Protein AF-U2R119-F1 (afdb_monomer)

Structure (mmCIF, N/CA/C/O backbone):
data_AF-U2R119-F1
#
_entry.id   AF-U2R119-F1
#
loop_
_atom_site.group_PDB
_atom_site.id
_atom_site.type_symbol
_atom_site.label_atom_id
_atom_site.label_alt_id
_atom_site.label_comp_id
_atom_site.label_asym_id
_atom_site.label_entity_id
_atom_site.label_seq_id
_atom_site.pdbx_PDB_ins_code
_atom_site.Cartn_x
_atom_site.Cartn_y
_atom_site.Cartn_z
_atom_site.occupancy
_atom_site.B_iso_or_equiv
_atom_site.auth_seq_id
_atom_site.auth_comp_id
_atom_site.auth_asym_id
_atom_site.auth_atom_id
_atom_site.pdbx_PDB_model_num
ATOM 1 N N . TYR A 1 1 ? -2.039 -9.195 32.385 1.00 57.22 1 TYR A N 1
ATOM 2 C CA . TYR A 1 1 ? -2.898 -9.056 33.581 1.00 57.22 1 TYR A CA 1
ATOM 3 C C . TYR A 1 1 ? -3.622 -7.711 33.643 1.00 57.22 1 TYR A C 1
ATOM 5 O O . TYR A 1 1 ? -4.837 -7.744 33.752 1.00 57.22 1 TYR A O 1
ATOM 13 N N . PHE A 1 2 ? -2.953 -6.557 33.497 1.00 77.06 2 PHE A N 1
ATOM 14 C CA . PHE A 1 2 ? -3.606 -5.233 33.573 1.00 77.06 2 PHE A CA 1
ATOM 15 C C . PHE A 1 2 ? -4.739 -5.009 32.547 1.00 77.06 2 PHE A C 1
ATOM 17 O O . PHE A 1 2 ? -5.855 -4.683 32.935 1.00 77.06 2 PHE A O 1
ATOM 24 N N . VAL A 1 3 ? -4.505 -5.269 31.255 1.00 81.44 3 VAL A N 1
ATOM 25 C CA . VAL A 1 3 ? -5.532 -5.024 30.219 1.00 81.44 3 VAL A CA 1
ATOM 26 C C . VAL A 1 3 ? -6.743 -5.949 30.335 1.00 81.44 3 VAL A C 1
ATOM 28 O O . VAL A 1 3 ? -7.858 -5.512 30.093 1.00 81.44 3 VAL A O 1
ATOM 31 N N . GLY A 1 4 ? -6.569 -7.200 30.766 1.00 79.00 4 GLY A N 1
ATOM 32 C CA . GLY A 1 4 ? -7.706 -8.093 31.016 1.00 79.00 4 GLY A CA 1
ATOM 33 C C . GLY A 1 4 ? -8.639 -7.574 32.116 1.00 79.00 4 GLY A C 1
ATOM 34 O O . GLY A 1 4 ? -9.851 -7.690 31.981 1.00 79.00 4 GLY A O 1
ATOM 35 N N . ALA A 1 5 ? -8.079 -6.961 33.165 1.00 80.69 5 ALA A N 1
ATOM 36 C CA . ALA A 1 5 ? -8.860 -6.323 34.221 1.00 80.69 5 ALA A CA 1
ATOM 37 C C . ALA A 1 5 ? -9.544 -5.039 33.726 1.00 80.69 5 ALA A C 1
ATOM 39 O O . ALA A 1 5 ? -10.736 -4.883 33.956 1.00 80.69 5 ALA A O 1
ATOM 40 N N . LEU A 1 6 ? -8.832 -4.183 32.979 1.00 84.94 6 LEU A N 1
ATOM 41 C CA . LEU A 1 6 ? -9.399 -2.973 32.364 1.00 84.94 6 LEU A CA 1
ATOM 42 C C . LEU A 1 6 ? -10.575 -3.301 31.431 1.00 84.94 6 LEU A C 1
ATOM 44 O O . LEU A 1 6 ? -11.642 -2.709 31.532 1.00 84.94 6 LEU A O 1
ATOM 48 N N . LEU A 1 7 ? -10.412 -4.284 30.543 1.00 85.69 7 LEU A N 1
ATOM 49 C CA . LEU A 1 7 ? -11.491 -4.706 29.645 1.00 85.69 7 LEU A CA 1
ATOM 50 C C . LEU A 1 7 ? -12.658 -5.351 30.407 1.00 85.69 7 LEU A C 1
ATOM 52 O O . LEU A 1 7 ? -13.777 -5.327 29.917 1.00 85.69 7 LEU A O 1
ATOM 56 N N . GLY A 1 8 ? -12.407 -5.924 31.588 1.00 85.06 8 GLY A N 1
ATOM 57 C CA . GLY A 1 8 ? -13.445 -6.481 32.456 1.00 85.06 8 GLY A CA 1
ATOM 58 C C . GLY A 1 8 ? -14.231 -5.435 33.252 1.00 85.06 8 GLY A C 1
ATOM 59 O O . GLY A 1 8 ? -15.305 -5.758 33.751 1.00 85.06 8 GLY A O 1
ATOM 60 N N . THR A 1 9 ? -13.720 -4.205 33.386 1.00 86.25 9 THR A N 1
ATOM 61 C CA . THR A 1 9 ? -14.438 -3.092 34.038 1.00 86.25 9 THR A CA 1
ATOM 62 C C . THR A 1 9 ? -15.340 -2.307 33.089 1.00 86.25 9 THR A C 1
ATOM 64 O O . THR A 1 9 ? -16.165 -1.527 33.554 1.00 86.25 9 THR A O 1
ATOM 67 N N . LEU A 1 10 ? -15.173 -2.496 31.780 1.00 85.81 10 LEU A N 1
ATOM 68 C CA . LEU A 1 10 ? -15.929 -1.806 30.739 1.00 85.81 10 LEU A CA 1
ATOM 69 C C . LEU A 1 10 ? -17.128 -2.642 30.283 1.00 85.81 10 LEU A C 1
ATOM 71 O O . LEU A 1 10 ? -17.140 -3.867 30.431 1.00 85.81 10 LEU A O 1
ATOM 75 N N . ASP A 1 11 ? -18.117 -1.981 29.682 1.00 87.38 11 ASP A N 1
ATOM 76 C CA . ASP A 1 11 ? -19.157 -2.686 28.930 1.00 87.38 11 ASP A CA 1
ATOM 77 C C . ASP A 1 11 ? -18.492 -3.497 27.793 1.00 87.38 11 ASP A C 1
ATOM 79 O O . ASP A 1 11 ? -17.568 -2.984 27.146 1.00 87.38 11 ASP A O 1
ATOM 83 N N . PRO A 1 12 ? -18.924 -4.745 27.516 1.00 87.31 12 PRO A N 1
ATOM 84 C CA . PRO A 1 12 ? -18.470 -5.514 26.360 1.00 87.31 12 PRO A CA 1
ATOM 85 C C . PRO A 1 12 ? -18.362 -4.719 25.051 1.00 87.31 12 PRO A C 1
ATOM 87 O O . PRO A 1 12 ? -17.396 -4.920 24.315 1.00 87.31 12 PRO A O 1
ATOM 90 N N . ALA A 1 13 ? -19.297 -3.805 24.769 1.00 86.88 13 ALA A N 1
ATOM 91 C CA . ALA A 1 13 ? -19.256 -2.975 23.564 1.00 86.88 13 ALA A CA 1
ATOM 92 C C . ALA A 1 13 ? -18.107 -1.946 23.586 1.00 86.88 13 ALA A C 1
ATOM 94 O O . ALA A 1 13 ? -17.424 -1.750 22.582 1.00 86.88 13 ALA A O 1
ATOM 95 N N . GLU A 1 14 ? -17.847 -1.319 24.736 1.00 88.44 14 GLU A N 1
ATOM 96 C CA . GLU A 1 14 ? -16.744 -0.363 24.912 1.00 88.44 14 GLU A CA 1
ATOM 97 C C . GLU A 1 14 ? -15.382 -1.077 24.855 1.00 88.44 14 GLU A C 1
ATOM 99 O O . GLU A 1 14 ? -14.442 -0.593 24.221 1.00 88.44 14 GLU A O 1
ATOM 104 N N . ALA A 1 15 ? -15.282 -2.267 25.456 1.00 90.12 15 ALA A N 1
ATOM 105 C CA . ALA A 1 15 ? -14.089 -3.107 25.392 1.00 90.12 15 ALA A CA 1
ATOM 106 C C . ALA A 1 15 ? -13.765 -3.546 23.953 1.00 90.12 15 ALA A C 1
ATOM 108 O O . ALA A 1 15 ? -12.599 -3.554 23.547 1.00 90.12 15 ALA A O 1
ATOM 109 N N . ASP A 1 16 ? -14.788 -3.907 23.178 1.00 90.81 16 ASP A N 1
ATOM 110 C CA . ASP A 1 16 ? -14.645 -4.315 21.782 1.00 90.81 16 ASP A CA 1
ATOM 111 C C . ASP A 1 16 ? -14.236 -3.152 20.865 1.00 90.81 16 ASP A C 1
ATOM 113 O O . ASP A 1 16 ? -13.364 -3.302 19.999 1.00 90.81 16 ASP A O 1
ATOM 117 N N . LEU A 1 17 ? -14.796 -1.967 21.117 1.00 91.81 17 LEU A N 1
ATOM 118 C CA . LEU A 1 17 ? -14.416 -0.729 20.447 1.00 91.81 17 LEU A CA 1
ATOM 119 C C . LEU A 1 17 ? -12.940 -0.394 20.704 1.00 91.81 17 LEU A C 1
ATOM 121 O O . LEU A 1 17 ? -12.192 -0.188 19.751 1.00 91.81 17 LEU A O 1
ATOM 125 N N . LEU A 1 18 ? -12.475 -0.428 21.958 1.00 92.38 18 LEU A N 1
ATOM 126 C CA . LEU A 1 18 ? -11.065 -0.168 22.289 1.00 92.38 18 LEU A CA 1
ATOM 127 C C . LEU A 1 18 ? -10.105 -1.134 21.585 1.00 92.38 18 LEU A C 1
ATOM 129 O O . LEU A 1 18 ? -9.059 -0.720 21.079 1.00 92.38 18 LEU A O 1
ATOM 133 N N . LEU A 1 19 ? -10.457 -2.422 21.538 1.00 94.31 19 LEU A N 1
ATOM 134 C CA . LEU A 1 19 ? -9.664 -3.420 20.824 1.00 94.31 19 LEU A CA 1
ATOM 135 C C . LEU A 1 19 ? -9.620 -3.114 19.325 1.00 94.31 19 LEU A C 1
ATOM 137 O O . LEU A 1 19 ? -8.533 -3.118 18.750 1.00 94.31 19 LEU A O 1
ATOM 141 N N . SER A 1 20 ? -10.760 -2.793 18.713 1.00 95.44 20 SER A N 1
ATOM 142 C CA . SER A 1 20 ? -10.842 -2.488 17.280 1.00 95.44 20 SER A CA 1
ATOM 143 C C . SER A 1 20 ? -10.000 -1.270 16.902 1.00 95.44 20 SER A C 1
ATOM 145 O O . SER A 1 20 ? -9.206 -1.327 15.966 1.00 95.44 20 SER A O 1
ATOM 147 N N . LEU A 1 21 ? -10.095 -0.196 17.689 1.00 94.81 21 LEU A N 1
ATOM 148 C CA . LEU A 1 21 ? -9.348 1.041 17.460 1.00 94.81 21 LEU A CA 1
ATOM 149 C C . LEU A 1 21 ? -7.842 0.874 17.690 1.00 94.81 21 LEU A C 1
ATOM 151 O O . LEU A 1 21 ? -7.044 1.581 17.084 1.00 94.81 21 LEU A O 1
ATOM 155 N N . SER A 1 22 ? -7.421 -0.085 18.524 1.00 95.19 22 SER A N 1
ATOM 156 C CA . SER A 1 22 ? -5.992 -0.356 18.746 1.00 95.19 22 SER A CA 1
ATOM 157 C C . SER A 1 22 ? -5.263 -0.873 17.497 1.00 95.19 22 SER A C 1
ATOM 159 O O . SER A 1 22 ? -4.030 -0.844 17.454 1.00 95.19 22 SER A O 1
ATOM 161 N N . ALA A 1 23 ? -6.006 -1.326 16.476 1.00 95.12 23 ALA A N 1
ATOM 162 C CA . ALA A 1 23 ? -5.463 -1.828 15.217 1.00 95.12 23 ALA A CA 1
ATOM 163 C C . ALA A 1 23 ? -4.682 -0.767 14.419 1.00 95.12 23 ALA A C 1
ATOM 165 O O . ALA A 1 23 ? -3.784 -1.138 13.652 1.00 95.12 23 ALA A O 1
ATOM 166 N N . VAL A 1 24 ? -4.990 0.517 14.635 1.00 94.31 24 VAL A N 1
ATOM 167 C CA . VAL A 1 24 ? -4.417 1.682 13.946 1.00 94.31 24 VAL A CA 1
ATOM 168 C C . VAL A 1 24 ? -3.638 2.586 14.921 1.00 94.31 24 VAL A C 1
ATOM 170 O O . VAL A 1 24 ? -3.864 2.525 16.132 1.00 94.31 24 VAL A O 1
ATOM 173 N N . PRO A 1 25 ? -2.649 3.370 14.448 1.00 90.88 25 PRO A N 1
ATOM 174 C CA . PRO A 1 25 ? -1.848 4.247 15.313 1.00 90.88 25 PRO A CA 1
ATOM 175 C C . PRO A 1 25 ? -2.619 5.480 15.818 1.00 90.88 25 PRO A C 1
ATOM 177 O O . PRO A 1 25 ? -2.479 5.844 16.986 1.00 90.88 25 PRO A O 1
ATOM 180 N N . SER A 1 26 ? -3.442 6.084 14.963 1.00 91.81 26 SER A N 1
ATOM 181 C CA . SER A 1 26 ? -4.411 7.136 15.281 1.00 91.81 26 SER A CA 1
ATOM 182 C C . SER A 1 26 ? -5.680 6.922 14.455 1.00 91.81 26 SER A C 1
ATOM 184 O O . SER A 1 26 ? -5.695 6.103 13.532 1.00 91.81 26 SER A O 1
ATOM 186 N N . PHE A 1 27 ? -6.767 7.589 14.833 1.00 92.06 27 PHE A N 1
ATOM 187 C CA . PHE A 1 27 ? -8.044 7.491 14.134 1.00 92.06 27 PHE A CA 1
ATOM 188 C C . PHE A 1 27 ? -8.883 8.759 14.291 1.00 92.06 27 PHE A C 1
ATOM 190 O O . PHE A 1 27 ? -8.884 9.402 15.342 1.00 92.06 27 PHE A O 1
ATOM 197 N N . SER A 1 28 ? -9.651 9.078 13.253 1.00 91.12 28 SER A N 1
ATOM 198 C CA . SER A 1 28 ? -10.749 10.041 13.316 1.00 91.12 28 SER A CA 1
ATOM 199 C C . SER A 1 28 ? -12.041 9.361 13.785 1.00 91.12 28 SER A C 1
ATOM 201 O O . SER A 1 28 ? -12.139 8.131 13.840 1.00 91.12 28 SER A O 1
ATOM 203 N N . VAL A 1 29 ? -13.074 10.152 14.084 1.00 90.19 29 VAL A N 1
ATOM 204 C CA . VAL A 1 29 ? -14.410 9.614 14.403 1.00 90.19 29 VAL A CA 1
ATOM 205 C C . VAL A 1 29 ? -14.992 8.810 13.233 1.00 90.19 29 VAL A C 1
ATOM 207 O O . VAL A 1 29 ? -15.619 7.777 13.459 1.00 90.19 29 VAL A O 1
ATOM 210 N N . GLY A 1 30 ? -14.748 9.246 11.992 1.00 90.81 30 GLY A N 1
ATOM 211 C CA . GLY A 1 30 ? -15.192 8.530 10.792 1.00 90.81 30 GLY A CA 1
ATOM 212 C C . GLY A 1 30 ? -14.545 7.151 10.681 1.00 90.81 30 GLY A C 1
ATOM 213 O O . GLY A 1 30 ? -15.249 6.150 10.567 1.00 90.81 30 GLY A O 1
ATOM 214 N N . LEU A 1 31 ? -13.218 7.082 10.837 1.00 91.81 31 LEU A N 1
ATOM 215 C CA . LEU A 1 31 ? -12.500 5.807 10.826 1.00 91.81 31 LEU A CA 1
ATOM 216 C C . LEU A 1 31 ? -12.920 4.904 11.998 1.00 91.81 31 LEU A C 1
ATOM 218 O O . LEU A 1 31 ? -13.016 3.689 11.840 1.00 91.81 31 LEU A O 1
ATOM 222 N N . ALA A 1 32 ? -13.213 5.476 13.169 1.00 92.62 32 ALA A N 1
ATOM 223 C CA . ALA A 1 32 ? -13.721 4.708 14.301 1.00 92.62 32 ALA A CA 1
ATOM 224 C C . ALA A 1 32 ? -15.073 4.045 13.997 1.00 92.62 32 ALA A C 1
ATOM 226 O O . ALA A 1 32 ? -15.270 2.874 14.336 1.00 92.62 32 ALA A O 1
ATOM 227 N N . ALA A 1 33 ? -15.987 4.767 13.344 1.00 92.56 33 ALA A N 1
ATOM 228 C CA . ALA A 1 33 ? -17.273 4.223 12.923 1.00 92.56 33 ALA A CA 1
ATOM 229 C C . ALA A 1 33 ? -17.099 3.112 11.879 1.00 92.56 33 ALA A C 1
ATOM 231 O O . ALA A 1 33 ? -17.710 2.053 12.014 1.00 92.56 33 ALA A O 1
ATOM 232 N N . GLU A 1 34 ? -16.203 3.307 10.910 1.00 93.88 34 GLU A N 1
ATOM 233 C CA . GLU A 1 34 ? -15.910 2.314 9.873 1.00 93.88 34 GLU A CA 1
ATOM 234 C C . GLU A 1 34 ? -15.315 1.022 10.460 1.00 93.88 34 GLU A C 1
ATOM 236 O O . GLU A 1 34 ? -15.761 -0.082 10.150 1.00 93.88 34 GLU A O 1
ATOM 241 N N . LEU A 1 35 ? -14.346 1.136 11.375 1.00 93.88 35 LEU A N 1
ATOM 242 C CA . LEU A 1 35 ? -13.688 -0.024 11.989 1.00 93.88 35 LEU A CA 1
ATOM 243 C C . LEU A 1 35 ? -14.602 -0.827 12.913 1.00 93.88 35 LEU A C 1
ATOM 245 O O . LEU A 1 35 ? -14.420 -2.035 13.065 1.00 93.88 35 LEU A O 1
ATOM 249 N N . THR A 1 36 ? -15.549 -0.160 13.566 1.00 89.88 36 THR A N 1
ATOM 250 C CA . THR A 1 36 ? -16.455 -0.796 14.531 1.00 89.88 36 THR A CA 1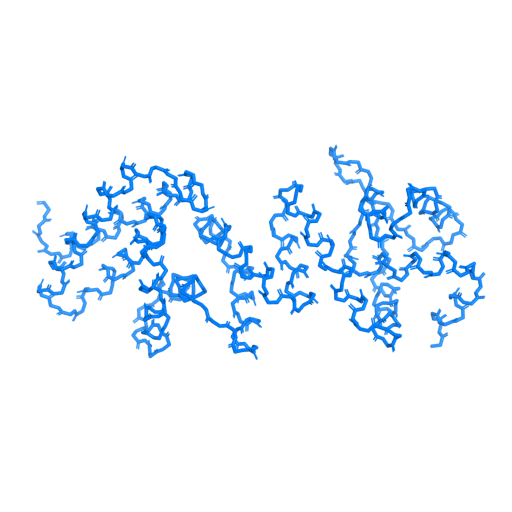
ATOM 251 C C . THR A 1 36 ? -17.799 -1.185 13.920 1.00 89.88 36 THR A C 1
ATOM 253 O O . THR A 1 36 ? -18.551 -1.933 14.542 1.00 89.88 36 THR A O 1
ATOM 256 N N . GLY A 1 37 ? -18.126 -0.678 12.726 1.00 88.75 37 GLY A N 1
ATOM 257 C CA . GLY A 1 37 ? -19.462 -0.774 12.138 1.00 88.75 37 GLY A CA 1
ATOM 258 C C . GLY A 1 37 ? -20.538 -0.032 12.943 1.00 88.75 37 GLY A C 1
ATOM 259 O O . GLY A 1 37 ? -21.727 -0.285 12.750 1.00 88.75 37 GLY A O 1
ATOM 260 N N . CYS A 1 38 ? -20.141 0.846 13.871 1.00 85.69 38 CYS A N 1
ATOM 261 C CA . CYS A 1 38 ? -21.034 1.558 14.779 1.00 85.69 38 CYS A CA 1
ATOM 262 C C . CYS A 1 38 ? -21.078 3.052 14.419 1.00 85.69 38 CYS A C 1
ATOM 264 O O . CYS A 1 38 ? -20.093 3.757 14.651 1.00 85.69 38 CYS A O 1
ATOM 266 N N . PRO A 1 39 ? -22.210 3.576 13.911 1.00 81.31 39 PRO A N 1
ATOM 267 C CA . PRO A 1 39 ? -22.339 4.996 13.570 1.00 81.31 39 PRO A CA 1
ATOM 268 C C . PRO A 1 39 ? -22.094 5.934 14.762 1.00 81.31 39 PRO A C 1
ATOM 270 O O . PRO A 1 39 ? -21.555 7.025 14.594 1.00 81.31 39 PRO A O 1
ATOM 273 N N . ASP A 1 40 ? -22.429 5.482 15.973 1.00 83.00 40 ASP A N 1
ATOM 274 C CA . ASP A 1 40 ? -22.306 6.259 17.211 1.00 83.00 40 ASP A CA 1
ATOM 275 C C . ASP A 1 40 ? -20.921 6.125 17.880 1.00 83.00 40 ASP A C 1
ATOM 277 O O . ASP A 1 40 ? -20.723 6.572 19.014 1.00 83.00 40 ASP A O 1
ATOM 281 N N . ALA A 1 41 ? -19.931 5.532 17.195 1.00 85.25 41 ALA A N 1
ATOM 282 C CA . ALA A 1 41 ? -18.584 5.320 17.735 1.00 85.25 41 ALA A CA 1
ATOM 283 C C . ALA A 1 41 ? -17.941 6.612 18.271 1.00 85.25 41 ALA A C 1
ATOM 285 O O . ALA A 1 41 ? -17.236 6.571 19.278 1.00 85.25 41 ALA A O 1
ATOM 286 N N . GLY A 1 42 ? -18.232 7.766 17.661 1.00 84.06 42 GLY A N 1
ATOM 287 C CA . GLY A 1 42 ? -17.730 9.066 18.113 1.00 84.06 42 GLY A CA 1
ATOM 288 C C . GLY A 1 42 ? -18.162 9.443 19.529 1.00 84.06 42 GLY A C 1
ATOM 289 O O . GLY A 1 42 ? -17.345 9.908 20.321 1.00 84.06 42 GLY A O 1
ATOM 290 N N . THR A 1 43 ? -19.424 9.196 19.891 1.00 85.44 43 THR A N 1
ATOM 291 C CA . THR A 1 43 ? -19.924 9.491 21.243 1.00 85.44 43 THR A CA 1
ATOM 292 C C . THR A 1 43 ? -19.254 8.599 22.284 1.00 85.44 43 THR A C 1
ATOM 294 O O . THR A 1 43 ? -18.923 9.054 23.380 1.00 85.44 43 THR A O 1
ATOM 297 N N . THR A 1 44 ? -19.002 7.338 21.933 1.00 85.25 44 THR A N 1
ATOM 298 C CA . THR A 1 44 ? -18.285 6.397 22.799 1.00 85.25 44 THR A CA 1
ATOM 299 C C . THR A 1 44 ? -16.814 6.783 22.956 1.00 85.25 44 THR A C 1
ATOM 301 O O . THR A 1 44 ? -16.293 6.743 24.068 1.00 85.25 44 THR A O 1
ATOM 304 N N . VAL A 1 45 ? -16.154 7.222 21.880 1.00 87.38 45 VAL A N 1
ATOM 305 C CA . VAL A 1 45 ? -14.767 7.721 21.905 1.00 87.38 45 VAL A CA 1
ATOM 306 C C . VAL A 1 45 ? -14.629 8.932 22.832 1.00 87.38 45 VAL A C 1
ATOM 308 O O . VAL A 1 45 ? -13.744 8.944 23.687 1.00 87.38 45 VAL A O 1
ATOM 311 N N . GLU A 1 46 ? -15.530 9.911 22.729 1.00 84.44 46 GLU A N 1
ATOM 312 C CA . GLU A 1 46 ? -15.531 11.091 23.606 1.00 84.44 46 GLU A CA 1
ATOM 313 C C . GLU A 1 46 ? -15.764 10.719 25.077 1.00 84.44 46 GLU A C 1
ATOM 315 O O . GLU A 1 46 ? -15.023 11.158 25.955 1.00 84.44 46 GLU A O 1
ATOM 320 N N . ARG A 1 47 ? -16.720 9.824 25.360 1.00 83.62 47 ARG A N 1
ATOM 321 C CA . ARG A 1 47 ? -16.941 9.304 26.721 1.00 83.62 47 ARG A CA 1
ATOM 322 C C . ARG A 1 47 ? -15.711 8.601 27.293 1.00 83.62 47 ARG A C 1
ATOM 324 O O . ARG A 1 47 ? -15.382 8.791 28.462 1.00 83.62 47 ARG A O 1
ATOM 331 N N . LEU A 1 48 ? -15.047 7.767 26.491 1.00 81.56 48 LEU A N 1
ATOM 332 C CA . LEU A 1 48 ? -13.855 7.030 26.917 1.00 81.56 48 LEU A CA 1
ATOM 333 C C . LEU A 1 48 ? -12.670 7.962 27.169 1.00 81.56 48 LEU A C 1
ATOM 335 O O . LEU A 1 48 ? -11.892 7.708 28.091 1.00 81.56 48 LEU A O 1
ATOM 339 N N . ARG A 1 49 ? -12.559 9.046 26.395 1.00 84.12 49 ARG A N 1
ATOM 340 C CA . ARG A 1 49 ? -11.587 10.112 26.639 1.00 84.12 49 ARG A CA 1
ATOM 341 C C . ARG A 1 49 ? -11.859 10.801 27.976 1.00 84.12 49 ARG A C 1
ATOM 343 O O . ARG A 1 49 ? -10.981 10.807 28.831 1.00 84.12 49 ARG A O 1
ATOM 350 N N . ASP A 1 50 ? -13.068 11.328 28.164 1.00 80.31 50 ASP A N 1
ATOM 351 C CA . ASP A 1 50 ? -13.414 12.156 29.328 1.00 80.31 50 ASP A CA 1
ATOM 352 C C . ASP A 1 50 ? -13.424 11.361 30.646 1.00 80.31 50 ASP A C 1
ATOM 354 O O . ASP A 1 50 ? -13.162 11.916 31.712 1.00 80.31 50 ASP A O 1
ATOM 358 N N . GLY A 1 51 ? -13.745 10.065 30.587 1.00 70.69 51 GLY A N 1
ATOM 359 C CA . GLY A 1 51 ? -13.914 9.227 31.774 1.00 70.69 51 GLY A CA 1
ATOM 360 C C . GLY A 1 51 ? -12.676 8.453 32.229 1.00 70.69 51 GLY A C 1
ATOM 361 O O . GLY A 1 51 ? -12.642 8.037 33.385 1.00 70.69 51 GLY A O 1
ATOM 362 N N . ASN A 1 52 ? -11.694 8.202 31.352 1.00 66.50 52 ASN A N 1
ATOM 363 C CA . ASN A 1 52 ? -10.637 7.222 31.642 1.00 66.50 52 ASN A CA 1
ATOM 364 C C . ASN A 1 52 ? -9.210 7.635 31.223 1.00 66.50 52 ASN A C 1
ATOM 366 O O . ASN A 1 52 ? -8.297 6.834 31.419 1.00 66.50 52 ASN A O 1
ATOM 370 N N . ASP A 1 53 ? -8.993 8.823 30.637 1.00 76.44 53 ASP A N 1
ATOM 371 C CA . ASP A 1 53 ? -7.676 9.285 30.135 1.00 76.44 53 ASP A CA 1
ATOM 372 C C . ASP A 1 53 ? -6.973 8.282 29.181 1.00 76.44 53 ASP A C 1
ATOM 374 O O . ASP A 1 53 ? -5.762 8.330 28.958 1.00 76.44 53 ASP A O 1
ATOM 378 N N . LEU A 1 54 ? -7.729 7.353 28.579 1.00 82.19 54 LEU A N 1
ATOM 379 C CA . LEU A 1 54 ? -7.184 6.295 27.711 1.00 82.19 54 LEU A CA 1
ATOM 380 C C . LEU A 1 54 ? -6.807 6.814 26.320 1.00 82.19 54 LEU A C 1
ATOM 382 O O . LEU A 1 54 ? -6.032 6.172 25.607 1.00 82.19 54 LEU A O 1
ATOM 386 N N . LEU A 1 55 ? -7.391 7.946 25.928 1.00 87.88 55 LEU A N 1
ATOM 387 C CA . LEU A 1 55 ? -7.273 8.537 24.605 1.00 87.88 55 LEU A CA 1
ATOM 388 C C . LEU A 1 55 ? -6.733 9.957 24.710 1.00 87.88 55 LEU A C 1
ATOM 390 O O . LEU A 1 55 ? -7.225 10.776 25.481 1.00 87.88 55 LEU A O 1
ATOM 394 N N . GLN A 1 56 ? -5.750 10.259 23.876 1.00 88.62 56 GLN A N 1
ATOM 395 C CA . GLN A 1 56 ? -5.247 11.606 23.666 1.00 88.62 56 GLN A CA 1
ATOM 396 C C . GLN A 1 56 ? -5.882 12.161 22.400 1.00 88.62 56 GLN A C 1
ATOM 398 O O . GLN A 1 56 ? -5.816 11.519 21.350 1.00 88.62 56 GLN A O 1
ATOM 403 N N . ARG A 1 57 ? -6.467 13.356 22.496 1.00 87.75 57 ARG A N 1
ATOM 404 C CA . ARG A 1 57 ? -6.907 14.107 21.320 1.00 87.75 57 ARG A CA 1
ATOM 405 C C . ARG A 1 57 ? -5.712 14.838 20.716 1.00 87.75 57 ARG A C 1
ATOM 407 O O . ARG A 1 57 ? -4.948 15.469 21.445 1.00 87.75 57 ARG A O 1
ATOM 414 N N . ILE A 1 58 ? -5.572 14.751 19.404 1.00 86.81 58 ILE A N 1
ATOM 415 C CA . ILE A 1 58 ? -4.567 15.445 18.607 1.00 86.81 58 ILE A CA 1
ATOM 416 C C . ILE A 1 58 ? -5.316 16.337 17.619 1.00 86.81 58 ILE A C 1
ATOM 418 O O . ILE A 1 58 ? -6.330 15.926 17.050 1.00 86.81 58 ILE A O 1
ATOM 422 N N . ASP A 1 59 ? -4.834 17.560 17.425 1.00 76.12 59 ASP A N 1
ATOM 423 C CA . ASP A 1 59 ? -5.369 18.433 16.385 1.00 76.12 59 ASP A CA 1
ATOM 424 C C . ASP A 1 59 ? -4.935 17.880 15.018 1.00 76.12 59 ASP A C 1
ATOM 426 O O . ASP A 1 59 ? -3.763 17.966 14.653 1.00 76.12 59 ASP A O 1
ATOM 430 N N . GLY A 1 60 ? -5.874 17.287 14.277 1.00 65.56 60 GLY A N 1
ATOM 431 C CA . GLY A 1 60 ? -5.661 16.698 12.947 1.00 65.56 60 GLY A CA 1
ATOM 432 C C . GLY A 1 60 ? -5.774 17.712 11.803 1.00 65.56 60 GLY A C 1
ATOM 433 O O . GLY A 1 60 ? -6.025 17.342 10.661 1.00 65.56 60 GLY A O 1
ATOM 434 N N . GLY A 1 61 ? -5.615 19.007 12.095 1.00 66.31 61 GLY A N 1
ATOM 435 C CA . GLY A 1 61 ? -5.698 20.073 11.094 1.00 66.31 61 GLY A CA 1
ATOM 436 C C . GLY 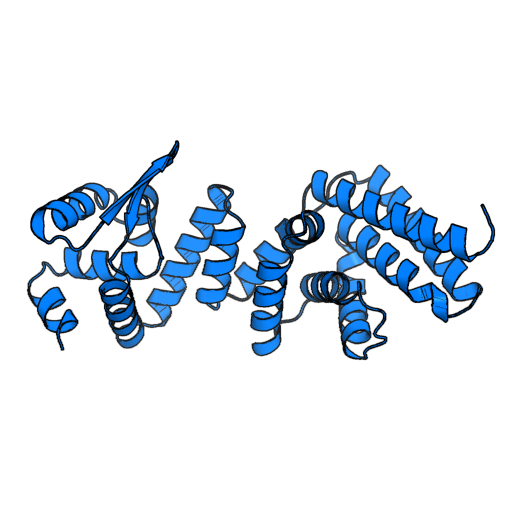A 1 61 ? -7.086 20.191 10.452 1.00 66.31 61 GLY A C 1
ATOM 437 O O . GLY A 1 61 ? -8.100 20.203 11.152 1.00 66.31 61 GLY A O 1
ATOM 438 N N . ASP A 1 62 ? -7.121 20.305 9.122 1.00 57.06 62 ASP A N 1
ATOM 439 C CA . ASP A 1 62 ? -8.343 20.535 8.334 1.00 57.06 62 ASP A CA 1
ATOM 440 C C . ASP A 1 62 ? -9.318 19.339 8.344 1.00 57.06 62 ASP A C 1
ATOM 442 O O . ASP A 1 62 ? -10.506 19.508 8.064 1.00 57.06 62 ASP A O 1
ATOM 446 N N . GLU A 1 63 ? -8.848 18.140 8.708 1.00 59.81 63 GLU A N 1
ATOM 447 C CA . GLU A 1 63 ? -9.637 16.895 8.725 1.00 59.81 63 GLU A CA 1
ATOM 448 C C . GLU A 1 63 ? -10.370 16.655 10.058 1.00 59.81 63 GLU A C 1
ATOM 450 O O . GLU A 1 63 ? -11.180 15.733 10.186 1.00 59.81 63 GLU A O 1
ATOM 455 N N . GLY A 1 64 ? -10.144 17.524 11.048 1.00 70.25 64 GLY A N 1
ATOM 456 C CA . GLY A 1 64 ? -10.790 17.478 12.356 1.00 70.25 64 GLY A CA 1
ATOM 457 C C . GLY A 1 64 ? -9.908 16.894 13.459 1.00 70.25 64 GLY A C 1
ATOM 458 O O . GLY A 1 64 ? -8.684 16.888 13.384 1.00 70.25 64 GLY A O 1
ATOM 459 N N . CYS A 1 65 ? -10.534 16.471 14.557 1.00 81.31 65 CYS A N 1
ATOM 460 C CA . CYS A 1 65 ? -9.820 15.911 15.705 1.00 81.31 65 CYS A CA 1
ATOM 461 C C . CYS A 1 65 ? -9.447 14.444 15.455 1.00 81.31 65 CYS A C 1
ATOM 463 O O . CYS A 1 65 ? -10.321 13.623 15.166 1.00 81.31 65 CYS A O 1
ATOM 465 N N . GLU A 1 66 ? -8.172 14.112 15.652 1.00 89.62 66 GLU A N 1
ATOM 466 C CA . GLU A 1 66 ? -7.703 12.732 15.734 1.00 89.62 66 GLU A CA 1
ATOM 467 C C . GLU A 1 66 ? -7.587 12.280 17.187 1.00 89.62 66 GLU A C 1
ATOM 469 O O . GLU A 1 66 ? -7.395 13.075 18.112 1.00 89.62 66 GLU A O 1
ATOM 474 N N . TYR A 1 67 ? -7.659 10.971 17.388 1.00 91.38 67 TYR A N 1
ATOM 475 C CA . TYR A 1 67 ? -7.467 10.336 18.679 1.00 91.38 67 TYR A CA 1
ATOM 476 C C . TYR A 1 67 ? -6.394 9.265 18.557 1.00 91.38 67 TYR A C 1
ATOM 478 O O . TYR A 1 67 ? -6.285 8.569 17.547 1.00 91.38 67 TYR A O 1
ATOM 486 N N . ARG A 1 68 ? -5.611 9.102 19.619 1.00 92.31 68 ARG A N 1
ATOM 487 C CA . ARG A 1 68 ? -4.677 7.986 19.755 1.00 92.31 68 ARG A CA 1
ATOM 488 C C . ARG A 1 68 ? -4.650 7.466 21.178 1.00 92.31 68 ARG A C 1
ATOM 490 O O . ARG A 1 68 ? -4.907 8.198 22.132 1.00 92.31 68 ARG A O 1
ATOM 497 N N . PHE A 1 69 ? -4.250 6.215 21.314 1.00 92.56 69 PHE A N 1
ATOM 498 C CA . PHE A 1 69 ? -3.881 5.645 22.602 1.00 92.56 69 PHE A CA 1
ATOM 499 C C . PHE A 1 69 ? -2.489 6.112 23.029 1.00 92.56 69 PHE A C 1
ATOM 501 O O . PHE A 1 69 ? -1.646 6.445 22.194 1.00 92.56 69 PHE A O 1
ATOM 508 N N . ASP A 1 70 ? -2.214 6.034 24.330 1.00 90.38 70 ASP A N 1
ATOM 509 C CA . ASP A 1 70 ? -0.830 5.898 24.781 1.00 90.38 70 ASP A CA 1
ATOM 510 C C . ASP A 1 70 ? -0.203 4.625 24.176 1.00 90.38 70 ASP A C 1
ATOM 512 O O . ASP A 1 70 ? -0.842 3.570 24.117 1.00 90.38 70 ASP A O 1
ATOM 516 N N . GLU A 1 71 ? 1.055 4.701 23.734 1.00 89.44 71 GLU A N 1
ATOM 517 C CA . GLU A 1 71 ? 1.703 3.606 22.999 1.00 89.44 71 GLU A CA 1
ATOM 518 C C . GLU A 1 71 ? 1.821 2.322 23.840 1.00 89.44 71 GLU A C 1
ATOM 520 O O . GLU A 1 71 ? 1.709 1.210 23.313 1.00 89.44 71 GLU A O 1
ATOM 525 N N . SER A 1 72 ? 1.986 2.443 25.163 1.00 91.19 72 SER A N 1
ATOM 526 C CA . SER A 1 72 ? 2.058 1.279 26.051 1.00 91.19 72 SER A CA 1
ATOM 527 C C . SER A 1 72 ? 0.705 0.569 26.169 1.00 91.19 72 SER A C 1
ATOM 529 O O . SER A 1 72 ? 0.640 -0.670 26.122 1.00 91.19 72 SER A O 1
ATOM 531 N N . LEU A 1 73 ? -0.381 1.345 26.240 1.00 91.06 73 LEU A N 1
ATOM 532 C CA . LEU A 1 73 ? -1.746 0.835 26.240 1.00 91.06 73 LEU A CA 1
ATOM 533 C C . LEU A 1 73 ? -2.073 0.190 24.892 1.00 91.06 73 LEU A C 1
ATOM 535 O O . LEU A 1 73 ? -2.498 -0.967 24.863 1.00 91.06 73 LEU A O 1
ATOM 539 N N . ARG A 1 74 ? -1.787 0.887 23.784 1.00 94.06 74 ARG A N 1
ATOM 540 C CA . ARG A 1 74 ? -2.015 0.399 22.416 1.00 94.06 74 ARG A CA 1
ATOM 541 C C . ARG A 1 74 ? -1.345 -0.945 22.182 1.00 94.06 74 ARG A C 1
ATOM 543 O O . ARG A 1 74 ? -1.991 -1.892 21.742 1.00 94.06 74 ARG A O 1
ATOM 550 N N . ARG A 1 75 ? -0.062 -1.068 22.538 1.00 93.62 75 ARG A N 1
ATOM 551 C CA . ARG A 1 75 ? 0.695 -2.317 22.386 1.00 93.62 75 ARG A CA 1
ATOM 552 C C . ARG A 1 75 ? 0.072 -3.465 23.178 1.00 93.62 75 ARG A C 1
ATOM 554 O O . ARG A 1 75 ? 0.049 -4.606 22.709 1.00 93.62 75 ARG A O 1
ATOM 561 N N . T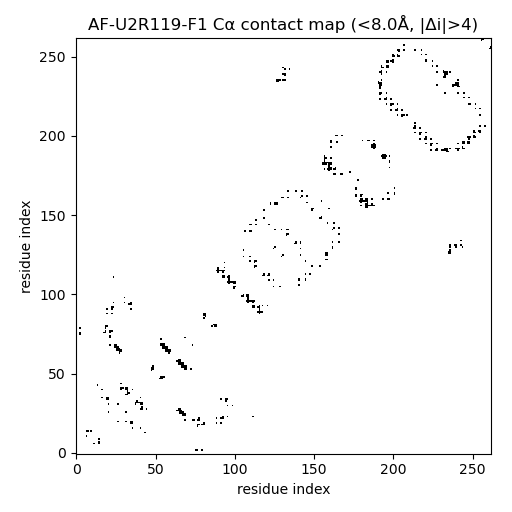HR A 1 76 ? -0.443 -3.177 24.370 1.00 93.38 76 THR A N 1
ATOM 562 C CA . THR A 1 76 ? -1.058 -4.204 25.215 1.00 93.38 76 THR A CA 1
ATOM 563 C C . THR A 1 76 ? -2.437 -4.614 24.685 1.00 93.38 76 THR A C 1
ATOM 565 O O . THR A 1 76 ? -2.734 -5.807 24.650 1.00 93.38 76 THR A O 1
ATOM 568 N N . LEU A 1 77 ? -3.239 -3.664 24.190 1.00 94.06 77 LEU A N 1
ATOM 569 C CA . LEU A 1 77 ? -4.508 -3.936 23.502 1.00 94.06 77 LEU A CA 1
ATOM 570 C C . LEU A 1 77 ? -4.298 -4.750 22.220 1.00 94.06 77 LEU A C 1
ATOM 572 O O . LEU A 1 77 ? -4.975 -5.753 22.029 1.00 94.06 77 LEU A O 1
ATOM 576 N N . LEU A 1 78 ? -3.300 -4.398 21.405 1.00 94.62 78 LEU A N 1
ATOM 577 C CA . LEU A 1 78 ? -2.920 -5.151 20.206 1.00 94.62 78 LEU A CA 1
ATOM 578 C C . LEU A 1 78 ? -2.512 -6.589 20.524 1.00 94.62 78 LEU A C 1
ATOM 580 O O . LEU A 1 78 ? -2.881 -7.515 19.805 1.00 94.62 78 LEU A O 1
ATOM 584 N N . THR A 1 79 ? -1.754 -6.781 21.606 1.00 94.25 79 THR A N 1
ATOM 585 C CA . THR A 1 79 ? -1.359 -8.121 22.060 1.00 94.25 79 THR A CA 1
ATOM 586 C C . THR A 1 79 ? -2.587 -8.939 22.446 1.00 94.25 79 THR A C 1
ATOM 588 O O . THR A 1 79 ? -2.694 -10.103 22.065 1.00 94.25 79 THR A O 1
ATOM 591 N N . GLU A 1 80 ? -3.537 -8.334 23.161 1.00 94.44 80 GLU A N 1
ATOM 592 C CA . GLU A 1 80 ? -4.780 -9.012 23.521 1.00 94.44 80 GLU A CA 1
ATOM 593 C C . GLU A 1 80 ? -5.686 -9.280 22.318 1.00 94.44 80 GLU A C 1
ATOM 595 O O . GLU A 1 80 ? -6.213 -10.386 22.208 1.00 94.44 80 GLU A O 1
ATOM 600 N N . LEU A 1 81 ? -5.831 -8.333 21.389 1.00 94.62 81 LEU A N 1
ATOM 601 C CA . LEU A 1 81 ? -6.592 -8.533 20.157 1.00 94.62 81 LEU A CA 1
ATOM 602 C C . LEU A 1 81 ? -5.988 -9.670 19.328 1.00 94.62 81 LEU A C 1
ATOM 604 O O . LEU A 1 81 ? -6.703 -10.593 18.966 1.00 94.62 81 LEU A O 1
ATOM 608 N N . SER A 1 82 ? -4.672 -9.662 19.109 1.00 94.19 82 SER A N 1
ATOM 609 C CA . SER A 1 82 ? -3.973 -10.719 18.368 1.00 94.19 82 SER A CA 1
ATOM 610 C C . SER A 1 82 ? -4.112 -12.093 19.037 1.00 94.19 82 SER A C 1
ATOM 612 O O . SER A 1 82 ? -4.326 -13.101 18.365 1.00 94.19 82 SER A O 1
ATOM 614 N N . ARG A 1 83 ? -4.053 -12.144 20.376 1.00 93.19 83 ARG A N 1
ATOM 615 C CA . ARG A 1 83 ? -4.242 -13.383 21.147 1.00 93.19 83 ARG A CA 1
ATOM 616 C C . ARG A 1 83 ? -5.673 -13.917 21.060 1.00 93.19 83 ARG A C 1
ATOM 618 O O . ARG A 1 83 ? -5.858 -15.131 21.086 1.00 93.19 83 ARG A O 1
ATOM 625 N N . ARG A 1 84 ? -6.672 -13.030 21.020 1.00 93.69 84 ARG A N 1
ATOM 626 C CA . ARG A 1 84 ? -8.092 -13.400 20.905 1.00 93.69 84 ARG A CA 1
ATOM 627 C C . ARG A 1 84 ? -8.446 -13.808 19.480 1.00 93.69 84 ARG A C 1
ATOM 629 O O . ARG A 1 84 ? -9.068 -14.847 19.293 1.00 93.69 84 ARG A O 1
ATOM 636 N N . ASP A 1 85 ? -8.055 -12.991 18.509 1.00 94.12 85 ASP A N 1
ATOM 637 C CA . ASP A 1 85 ? -8.369 -13.173 17.099 1.00 94.12 85 ASP A CA 1
ATOM 638 C C . ASP A 1 85 ? -7.390 -12.395 16.195 1.00 94.12 85 ASP A C 1
ATOM 640 O O . ASP A 1 85 ? -7.574 -11.219 15.867 1.00 94.12 85 ASP A O 1
ATOM 644 N N . ALA A 1 86 ? -6.335 -13.081 15.754 1.00 94.88 86 ALA A N 1
ATOM 645 C CA . ALA A 1 86 ? -5.362 -12.519 14.821 1.00 94.88 86 ALA A CA 1
ATOM 646 C C . ALA A 1 86 ? -5.950 -12.231 13.426 1.00 94.88 86 ALA A C 1
ATOM 648 O O . ALA A 1 86 ? -5.431 -11.359 12.729 1.00 94.88 86 ALA A O 1
ATOM 649 N N . ARG A 1 87 ? -7.015 -12.935 13.009 1.00 95.81 87 ARG A N 1
ATOM 650 C CA . ARG A 1 87 ? -7.663 -12.689 11.710 1.00 95.81 87 ARG A CA 1
ATOM 651 C C . ARG A 1 87 ? -8.444 -11.389 11.750 1.00 95.81 87 ARG A C 1
ATOM 653 O O . ARG A 1 87 ? -8.300 -10.572 10.851 1.00 95.81 87 ARG A O 1
ATOM 660 N N . ARG A 1 88 ? -9.165 -11.145 12.843 1.00 95.81 88 ARG A N 1
ATOM 661 C CA . ARG A 1 88 ? -9.857 -9.873 13.058 1.00 95.81 88 ARG A CA 1
ATOM 662 C C . ARG A 1 88 ? -8.904 -8.679 13.037 1.00 95.81 88 ARG A C 1
ATOM 664 O O . ARG A 1 88 ? -9.245 -7.648 12.470 1.00 95.81 88 ARG A O 1
ATOM 671 N N . LEU A 1 89 ? -7.713 -8.799 13.630 1.00 96.31 89 LEU A N 1
ATOM 672 C CA . LEU A 1 89 ? -6.704 -7.736 13.560 1.00 96.31 89 LEU A CA 1
ATOM 673 C C . LEU A 1 89 ? -6.288 -7.434 12.112 1.00 96.31 89 LEU A C 1
ATOM 675 O O . LEU A 1 89 ? -6.170 -6.267 11.737 1.00 96.31 89 LEU A O 1
ATOM 679 N N . ASP A 1 90 ? -6.069 -8.474 11.308 1.00 95.88 90 ASP A N 1
ATOM 680 C CA . ASP A 1 90 ? -5.745 -8.318 9.891 1.00 95.88 90 ASP A CA 1
ATOM 681 C C . ASP A 1 90 ? -6.910 -7.663 9.129 1.00 95.88 90 ASP A C 1
ATOM 683 O O . ASP A 1 90 ? -6.690 -6.737 8.349 1.00 95.88 90 ASP A O 1
ATOM 687 N N . ASP A 1 91 ? -8.151 -8.080 9.390 1.00 96.56 91 ASP A N 1
ATOM 688 C CA . ASP A 1 91 ? -9.345 -7.527 8.745 1.00 96.56 91 ASP A CA 1
ATOM 689 C C . ASP A 1 91 ? -9.546 -6.043 9.077 1.00 96.56 91 ASP A C 1
ATOM 691 O O . ASP A 1 91 ? -9.741 -5.238 8.167 1.00 96.56 91 ASP A O 1
ATOM 695 N N . LEU A 1 92 ? -9.391 -5.657 10.348 1.00 97.12 92 LEU A N 1
ATOM 696 C CA . LEU A 1 92 ? -9.449 -4.259 10.788 1.00 97.12 92 LEU A CA 1
ATOM 697 C C . LEU A 1 92 ? -8.391 -3.401 10.088 1.00 97.12 92 LEU A C 1
ATOM 699 O O . LEU A 1 92 ? -8.691 -2.319 9.588 1.00 97.12 92 LEU A O 1
ATOM 703 N N . ARG A 1 93 ? -7.150 -3.893 9.999 1.00 96.50 93 ARG A N 1
ATOM 704 C CA . ARG A 1 93 ? -6.077 -3.182 9.288 1.00 96.50 93 ARG A CA 1
ATOM 705 C C . ARG A 1 93 ? -6.347 -3.078 7.795 1.00 96.50 93 ARG A C 1
ATOM 707 O O . ARG A 1 93 ? -6.010 -2.060 7.203 1.00 96.50 93 ARG A O 1
ATOM 714 N N . ARG A 1 94 ? -6.967 -4.090 7.185 1.00 97.19 94 ARG A N 1
ATOM 715 C CA . ARG A 1 94 ? -7.370 -4.043 5.775 1.00 97.19 94 ARG A CA 1
ATOM 716 C C . ARG A 1 94 ? -8.458 -2.993 5.540 1.00 97.19 94 ARG A C 1
ATOM 718 O O . ARG A 1 94 ? -8.382 -2.268 4.552 1.00 97.19 94 ARG A O 1
ATOM 725 N N . THR A 1 95 ? -9.440 -2.894 6.433 1.00 96.94 95 THR A N 1
ATOM 726 C CA . THR A 1 95 ? -10.473 -1.848 6.382 1.00 96.94 95 THR A CA 1
ATOM 727 C C . THR A 1 95 ? -9.852 -0.464 6.533 1.00 96.94 95 THR A C 1
ATOM 729 O O . THR A 1 95 ? -10.075 0.395 5.684 1.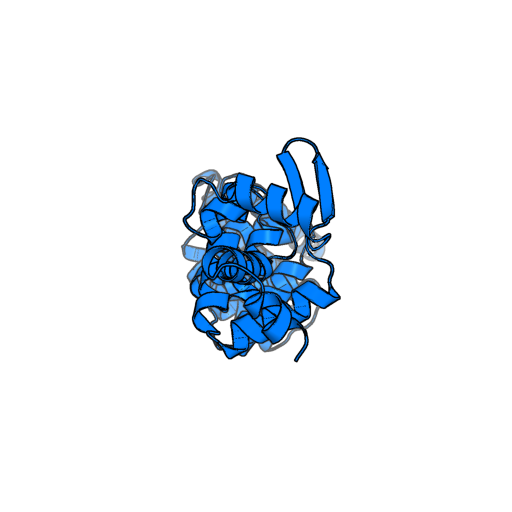00 96.94 95 THR A O 1
ATOM 732 N N . ALA A 1 96 ? -8.984 -0.272 7.532 1.00 96.62 96 ALA A N 1
ATOM 733 C CA . ALA A 1 96 ? -8.260 0.984 7.704 1.00 96.62 96 ALA A CA 1
ATOM 734 C C . ALA A 1 96 ? -7.413 1.332 6.469 1.00 96.62 96 ALA A C 1
ATOM 736 O O . ALA A 1 96 ? -7.436 2.466 6.006 1.00 96.62 96 ALA A O 1
ATOM 737 N N . ALA A 1 97 ? -6.713 0.356 5.886 1.00 97.06 97 ALA A N 1
ATOM 738 C CA . ALA A 1 97 ? -5.923 0.574 4.680 1.00 97.06 97 ALA A CA 1
ATOM 739 C C . ALA A 1 97 ? -6.772 1.142 3.532 1.00 97.06 97 ALA A C 1
ATOM 741 O O . ALA A 1 97 ? -6.356 2.098 2.885 1.00 97.06 97 ALA A O 1
ATOM 742 N N . ARG A 1 98 ? -7.976 0.596 3.306 1.00 96.50 98 ARG A N 1
ATOM 743 C CA . ARG A 1 98 ? -8.904 1.107 2.283 1.00 96.50 98 ARG A CA 1
ATOM 744 C C . ARG A 1 98 ? -9.398 2.515 2.594 1.00 96.50 98 ARG A C 1
ATOM 746 O O . ARG A 1 98 ? -9.365 3.355 1.705 1.00 96.50 98 ARG A O 1
ATOM 753 N N . TRP A 1 99 ? -9.754 2.786 3.846 1.00 95.06 99 TRP A N 1
ATOM 754 C CA . TRP A 1 99 ? -10.160 4.122 4.285 1.00 95.06 99 TRP A CA 1
ATOM 755 C C . TRP A 1 99 ? -9.092 5.189 3.995 1.00 95.06 99 TRP A C 1
ATOM 757 O O . TRP A 1 99 ? -9.391 6.254 3.454 1.00 95.06 99 TRP A O 1
ATOM 767 N N . HIS A 1 100 ? -7.827 4.895 4.316 1.00 93.56 100 HIS A N 1
ATOM 768 C CA . HIS A 1 100 ? -6.713 5.800 4.025 1.00 93.56 100 HIS A CA 1
ATOM 769 C C . HIS A 1 100 ? -6.536 6.011 2.513 1.00 93.56 100 HIS A C 1
ATOM 771 O O . HIS A 1 100 ? -6.374 7.146 2.070 1.00 93.56 100 HIS A O 1
ATOM 777 N N . LEU A 1 101 ? -6.657 4.952 1.702 1.00 94.44 101 LEU A N 1
ATOM 778 C CA . LEU A 1 101 ? -6.582 5.064 0.239 1.00 94.44 101 LEU A CA 1
ATOM 779 C C . LEU A 1 101 ? -7.702 5.930 -0.348 1.00 94.44 101 LEU A C 1
ATOM 781 O O . LEU A 1 101 ? -7.445 6.728 -1.247 1.00 94.44 101 LEU A O 1
ATOM 785 N N . GLU A 1 102 ? -8.930 5.782 0.147 1.00 93.06 102 GLU A N 1
ATOM 786 C CA . GLU A 1 102 ? -10.084 6.588 -0.273 1.00 93.06 102 GLU A CA 1
ATOM 787 C C . GLU A 1 102 ? -9.924 8.065 0.109 1.00 93.06 102 GLU A C 1
ATOM 789 O O . GLU A 1 102 ? -10.365 8.944 -0.632 1.00 93.06 102 GLU A O 1
ATOM 794 N N . SER A 1 103 ? -9.225 8.334 1.214 1.00 89.44 103 SER A N 1
ATOM 795 C CA . SER A 1 103 ? -8.882 9.685 1.680 1.00 89.44 103 SER A CA 1
ATOM 796 C C . SER A 1 103 ? -7.651 10.278 0.973 1.00 89.44 103 SER A C 1
ATOM 798 O O . SER A 1 103 ? -7.318 11.440 1.182 1.00 89.44 103 SER A O 1
ATOM 800 N N . GLY A 1 104 ? -6.969 9.506 0.117 1.00 90.25 104 GLY A N 1
ATOM 801 C CA . GLY A 1 104 ? -5.767 9.933 -0.609 1.00 90.25 104 GLY A CA 1
ATOM 802 C C . GLY A 1 104 ? -4.441 9.700 0.127 1.00 90.25 104 GLY A C 1
ATOM 803 O O . GLY A 1 104 ? -3.381 9.918 -0.461 1.00 90.25 104 GLY A O 1
ATOM 804 N N . ASP A 1 105 ? -4.467 9.196 1.363 1.00 91.56 105 ASP A N 1
ATOM 805 C CA . ASP A 1 105 ? -3.272 8.800 2.112 1.00 91.56 105 ASP A CA 1
ATOM 806 C C . ASP A 1 105 ? -2.798 7.401 1.689 1.00 91.56 105 ASP A C 1
ATOM 808 O O . ASP A 1 105 ? -3.042 6.371 2.326 1.00 91.56 105 ASP A O 1
ATOM 812 N N . VAL A 1 106 ? -2.086 7.365 0.565 1.00 94.00 106 VAL A N 1
ATOM 813 C CA . VAL A 1 106 ? -1.524 6.126 0.015 1.00 94.00 106 VAL A CA 1
ATOM 814 C C . VAL A 1 106 ? -0.478 5.507 0.947 1.00 94.00 106 VAL A C 1
ATOM 816 O O . VAL A 1 106 ? -0.391 4.281 1.034 1.00 94.00 106 VAL A O 1
ATOM 819 N N . HIS A 1 107 ? 0.299 6.323 1.665 1.00 92.94 107 HIS A N 1
ATOM 820 C CA . HIS A 1 107 ? 1.381 5.839 2.523 1.00 92.94 107 HIS A CA 1
ATOM 821 C C . HIS A 1 107 ? 0.832 5.117 3.756 1.00 92.94 107 HIS A C 1
ATOM 823 O O . HIS A 1 107 ? 1.234 3.980 4.030 1.00 92.94 107 HIS A O 1
ATOM 829 N N . GLY A 1 108 ? -0.126 5.730 4.460 1.00 92.81 108 GLY A N 1
ATOM 830 C CA . GLY A 1 108 ? -0.833 5.087 5.567 1.00 92.81 108 GLY A CA 1
ATOM 831 C C . GLY A 1 108 ? -1.582 3.837 5.109 1.00 92.81 108 GLY A C 1
ATOM 832 O O . GLY A 1 108 ? -1.476 2.779 5.740 1.00 92.81 108 GLY A O 1
ATOM 833 N N . GLY A 1 109 ? -2.239 3.917 3.946 1.00 96.00 109 GLY A N 1
ATOM 834 C CA . GLY A 1 109 ? -2.911 2.786 3.309 1.00 96.00 109 GLY A CA 1
ATOM 835 C C . GLY A 1 109 ? -1.982 1.594 3.059 1.00 96.00 109 GLY A C 1
ATOM 836 O O . GLY A 1 109 ? -2.291 0.466 3.454 1.00 96.00 109 GLY A O 1
ATOM 837 N N . LEU A 1 110 ? -0.808 1.829 2.466 1.00 96.56 110 LEU A N 1
ATOM 838 C CA . LEU A 1 110 ? 0.177 0.783 2.184 1.00 96.56 110 LEU A CA 1
ATOM 839 C C . LEU A 1 110 ? 0.746 0.162 3.464 1.00 96.56 110 LEU A C 1
ATOM 841 O O . LEU A 1 110 ? 0.835 -1.064 3.562 1.00 96.56 110 LEU A O 1
ATOM 845 N N . ALA A 1 111 ? 1.100 0.982 4.456 1.00 95.19 111 ALA A N 1
ATOM 846 C CA . ALA A 1 111 ? 1.638 0.497 5.725 1.00 95.19 111 ALA A CA 1
ATOM 847 C C . ALA A 1 111 ? 0.642 -0.436 6.439 1.00 95.19 111 ALA A C 1
ATOM 849 O O . ALA A 1 111 ? 1.009 -1.519 6.910 1.00 95.19 111 ALA A O 1
ATOM 850 N N . LEU A 1 112 ? -0.639 -0.059 6.457 1.00 96.19 112 LEU A N 1
ATOM 851 C CA . LEU A 1 112 ? -1.714 -0.875 7.018 1.00 96.19 112 LEU A CA 1
ATOM 852 C C . LEU A 1 112 ? -1.977 -2.138 6.188 1.00 96.19 112 LEU A C 1
ATOM 854 O O . LEU A 1 112 ? -2.167 -3.213 6.763 1.00 96.19 112 LEU A O 1
ATOM 858 N N . ALA A 1 113 ? -1.909 -2.060 4.856 1.00 97.00 113 ALA A N 1
ATOM 859 C CA . ALA A 1 113 ? -2.035 -3.224 3.983 1.00 97.00 113 ALA A CA 1
ATOM 860 C C . ALA A 1 113 ? -0.921 -4.254 4.248 1.00 97.00 113 ALA A C 1
ATOM 862 O O . ALA A 1 113 ? -1.210 -5.440 4.437 1.00 97.00 113 ALA A O 1
ATOM 863 N N . VAL A 1 114 ? 0.334 -3.814 4.376 1.00 96.25 114 VAL A N 1
ATOM 864 C CA . VAL A 1 114 ? 1.467 -4.685 4.736 1.00 96.25 114 VAL A CA 1
ATOM 865 C C . VAL A 1 114 ? 1.252 -5.321 6.115 1.00 96.25 114 VAL A C 1
ATOM 867 O O . VAL A 1 114 ? 1.396 -6.544 6.262 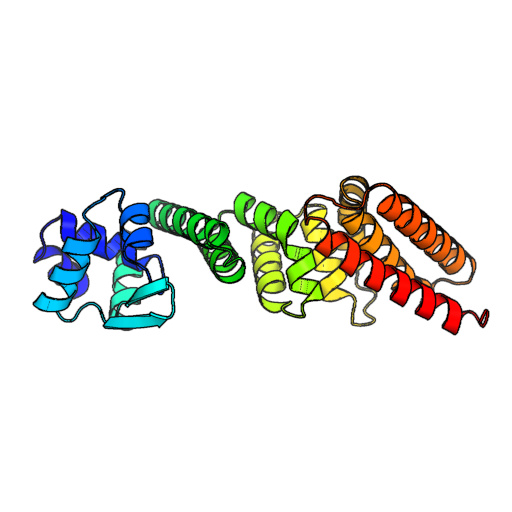1.00 96.25 114 VAL A O 1
ATOM 870 N N . ALA A 1 115 ? 0.834 -4.520 7.103 1.00 94.62 115 ALA A N 1
ATOM 871 C CA . ALA A 1 115 ? 0.561 -4.962 8.471 1.00 94.62 115 ALA A CA 1
ATOM 872 C C . ALA A 1 115 ? -0.665 -5.889 8.601 1.00 94.62 115 ALA A C 1
ATOM 874 O O . ALA A 1 115 ? -0.744 -6.655 9.564 1.00 94.62 115 ALA A O 1
ATOM 875 N N . SER A 1 116 ? -1.607 -5.833 7.653 1.00 94.44 116 SER A N 1
ATOM 876 C CA . SER A 1 116 ? -2.768 -6.736 7.546 1.00 94.44 116 SER A CA 1
ATOM 877 C C . SER A 1 116 ? -2.439 -8.088 6.909 1.00 94.44 116 SER A C 1
ATOM 879 O O . SER A 1 116 ? -3.303 -8.952 6.799 1.00 94.44 116 SER A O 1
ATOM 881 N N . ARG A 1 117 ? -1.202 -8.268 6.423 1.00 92.19 117 ARG A N 1
ATOM 882 C CA . ARG A 1 117 ? -0.763 -9.448 5.657 1.00 92.19 117 ARG A CA 1
ATOM 883 C C . ARG A 1 117 ? -1.563 -9.712 4.371 1.00 92.19 117 ARG A C 1
ATOM 885 O O . ARG A 1 117 ? -1.447 -10.787 3.791 1.00 92.19 117 ARG A O 1
ATOM 892 N N . SER A 1 118 ? -2.331 -8.731 3.900 1.00 94.12 118 SER A N 1
ATOM 893 C CA . SER A 1 118 ? -3.166 -8.830 2.703 1.00 94.12 118 SER A CA 1
ATOM 894 C C . SER A 1 118 ? -2.327 -8.611 1.442 1.00 94.12 118 SER A C 1
ATOM 896 O O . SER A 1 118 ? -2.217 -7.485 0.963 1.00 94.12 118 SER A O 1
ATOM 898 N N . THR A 1 119 ? -1.732 -9.679 0.907 1.00 94.50 119 THR A N 1
ATOM 899 C CA . THR A 1 119 ? -0.861 -9.630 -0.285 1.00 94.50 119 THR A CA 1
ATOM 900 C C . THR A 1 119 ? -1.552 -8.985 -1.482 1.00 94.50 119 THR A C 1
ATOM 902 O O . THR A 1 119 ? -0.969 -8.103 -2.102 1.00 94.50 119 THR A O 1
ATOM 905 N N . ASP A 1 120 ? -2.819 -9.325 -1.719 1.00 93.69 120 ASP A N 1
ATOM 906 C CA . ASP A 1 120 ? -3.592 -8.820 -2.861 1.00 93.69 120 ASP A CA 1
ATOM 907 C C . ASP A 1 120 ? -3.795 -7.301 -2.792 1.00 93.69 120 ASP A C 1
ATOM 909 O O . ASP A 1 120 ? -3.699 -6.605 -3.799 1.00 93.69 120 ASP A O 1
ATOM 913 N N . LEU A 1 121 ? -4.026 -6.772 -1.584 1.00 95.38 121 LEU A N 1
ATOM 914 C CA . LEU A 1 121 ? -4.206 -5.335 -1.375 1.00 95.38 121 LEU A CA 1
ATOM 915 C C . LEU A 1 121 ? -2.874 -4.594 -1.517 1.00 95.38 121 LEU A C 1
ATOM 917 O O . LEU A 1 121 ? -2.830 -3.525 -2.115 1.00 95.38 121 LEU A O 1
ATOM 921 N N . VAL A 1 122 ? -1.781 -5.160 -0.995 1.00 96.38 122 VAL A N 1
ATOM 922 C CA . VAL A 1 122 ? -0.443 -4.581 -1.188 1.00 96.38 122 VAL A CA 1
ATOM 923 C C . VAL A 1 122 ? -0.109 -4.525 -2.679 1.00 96.38 122 VAL A C 1
ATOM 925 O O . VAL A 1 122 ? 0.324 -3.485 -3.164 1.00 96.38 122 VAL A O 1
ATOM 928 N N . GLU A 1 123 ? -0.357 -5.605 -3.420 1.00 93.06 123 GLU A N 1
ATOM 929 C CA . GLU A 1 123 ? -0.125 -5.650 -4.863 1.00 93.06 123 GLU A CA 1
ATOM 930 C C . GLU A 1 123 ? -0.998 -4.642 -5.622 1.00 93.06 123 GLU A C 1
ATOM 932 O O . GLU A 1 123 ? -0.501 -3.942 -6.502 1.00 93.06 123 GLU A O 1
ATOM 937 N N . GLU A 1 124 ? -2.277 -4.508 -5.263 1.00 92.69 124 GLU A N 1
ATOM 938 C CA . GLU A 1 124 ? -3.174 -3.501 -5.838 1.00 92.69 124 GLU A CA 1
ATOM 939 C C . GLU A 1 124 ? -2.650 -2.072 -5.636 1.00 92.69 124 GLU A C 1
ATOM 941 O O . GLU A 1 124 ? -2.584 -1.294 -6.593 1.00 92.69 124 GLU A O 1
ATOM 946 N N . ILE A 1 125 ? -2.230 -1.734 -4.412 1.00 95.19 125 ILE A N 1
ATOM 947 C CA . ILE A 1 125 ? -1.686 -0.410 -4.086 1.00 95.19 125 ILE A CA 1
ATOM 948 C C . ILE A 1 125 ? -0.388 -0.163 -4.857 1.00 95.19 125 ILE A C 1
ATOM 950 O O . ILE A 1 125 ? -0.222 0.901 -5.452 1.00 95.19 125 ILE A O 1
ATOM 954 N N . LEU A 1 126 ? 0.526 -1.136 -4.881 1.00 93.69 126 LEU A N 1
ATOM 955 C CA . LEU A 1 126 ? 1.791 -1.017 -5.606 1.00 93.69 126 LEU A CA 1
ATOM 956 C C . LEU A 1 126 ? 1.573 -0.869 -7.114 1.00 93.69 126 LEU A C 1
ATOM 958 O O . LEU A 1 126 ? 2.246 -0.061 -7.748 1.00 93.69 126 LEU A O 1
ATOM 962 N N . ARG A 1 127 ? 0.603 -1.578 -7.691 1.00 90.38 127 ARG A N 1
ATOM 963 C CA . ARG A 1 127 ? 0.277 -1.455 -9.115 1.00 90.38 127 ARG A CA 1
ATOM 964 C C . ARG A 1 127 ? -0.247 -0.076 -9.477 1.00 90.38 127 ARG A C 1
ATOM 966 O O . ARG A 1 127 ? 0.159 0.490 -10.487 1.00 90.38 127 ARG A O 1
ATOM 973 N N . ARG A 1 128 ? -1.100 0.495 -8.628 1.00 90.94 128 ARG A N 1
ATOM 974 C CA . ARG A 1 128 ? -1.732 1.790 -8.897 1.00 90.94 128 ARG A CA 1
ATOM 975 C C . ARG A 1 128 ? -0.867 2.992 -8.521 1.00 90.94 128 ARG A C 1
ATOM 977 O O . ARG A 1 128 ? -0.881 3.994 -9.227 1.00 90.94 128 ARG A O 1
ATOM 984 N N . TYR A 1 129 ? -0.123 2.909 -7.423 1.00 92.75 129 TYR A N 1
ATOM 985 C CA . TYR A 1 129 ? 0.580 4.054 -6.833 1.00 92.75 129 TYR A CA 1
ATOM 986 C C . TYR A 1 129 ? 2.096 3.851 -6.694 1.00 92.75 129 TYR A C 1
ATOM 988 O O . TYR A 1 129 ? 2.818 4.809 -6.418 1.00 92.75 129 TYR A O 1
ATOM 996 N N . GLY A 1 130 ? 2.601 2.633 -6.916 1.00 91.75 130 GLY A N 1
ATOM 997 C CA . GLY A 1 130 ? 4.012 2.271 -6.745 1.00 91.75 130 GLY A CA 1
ATOM 998 C C . GLY A 1 130 ? 4.968 3.151 -7.537 1.00 91.75 130 GLY A C 1
ATOM 999 O O . GLY A 1 130 ? 5.902 3.708 -6.968 1.00 91.75 130 GLY A O 1
ATOM 1000 N N . LEU A 1 131 ? 4.711 3.323 -8.838 1.00 90.31 131 LEU A N 1
ATOM 1001 C CA . LEU A 1 131 ? 5.557 4.153 -9.702 1.00 90.31 131 LEU A CA 1
ATOM 1002 C C . LEU A 1 131 ? 5.582 5.616 -9.246 1.00 90.31 131 LEU A C 1
ATOM 1004 O O . LEU A 1 131 ? 6.654 6.211 -9.182 1.00 90.31 131 LEU A O 1
ATOM 1008 N N . GLY A 1 132 ? 4.425 6.169 -8.868 1.00 89.56 132 GLY A N 1
ATOM 1009 C CA . GLY A 1 132 ? 4.325 7.541 -8.364 1.00 89.56 132 GLY A CA 1
ATOM 1010 C C . GLY A 1 132 ? 5.146 7.760 -7.091 1.00 89.56 132 GLY A C 1
ATOM 1011 O O . GLY A 1 132 ? 5.875 8.744 -7.002 1.00 89.56 132 GLY A O 1
ATOM 1012 N N . MET A 1 133 ? 5.104 6.816 -6.143 1.00 91.44 133 MET A N 1
ATOM 1013 C CA . MET A 1 133 ? 5.931 6.877 -4.927 1.00 91.44 133 MET A CA 1
ATOM 1014 C C . MET A 1 133 ? 7.433 6.777 -5.233 1.00 91.44 133 MET A C 1
ATOM 1016 O O . MET A 1 133 ? 8.245 7.474 -4.630 1.00 91.44 133 MET A O 1
ATOM 1020 N N . VAL A 1 134 ? 7.832 5.938 -6.195 1.00 90.50 134 VAL A N 1
ATOM 1021 C CA . VAL A 1 134 ? 9.249 5.841 -6.578 1.00 90.50 134 VAL A CA 1
ATOM 1022 C C . VAL A 1 134 ? 9.735 7.136 -7.232 1.00 90.50 134 VAL A C 1
ATOM 1024 O O . VAL A 1 134 ? 10.820 7.614 -6.896 1.00 90.50 134 VAL A O 1
ATOM 1027 N N . PHE A 1 135 ? 8.942 7.728 -8.129 1.00 88.31 135 PHE A N 1
ATOM 1028 C CA . PHE A 1 135 ? 9.313 8.963 -8.825 1.00 88.31 135 PHE A CA 1
ATOM 1029 C C . PHE A 1 135 ? 9.257 10.213 -7.946 1.00 88.31 135 PHE A C 1
ATOM 1031 O O . PHE A 1 135 ? 10.049 11.129 -8.166 1.00 88.31 135 PHE A O 1
ATOM 1038 N N . SER A 1 136 ? 8.416 10.238 -6.909 1.00 86.88 136 SER A N 1
ATOM 1039 C CA . SER A 1 136 ? 8.457 11.293 -5.887 1.00 86.88 136 SER A CA 1
ATOM 1040 C C . SER A 1 136 ? 9.696 11.205 -4.982 1.00 86.88 136 SER A C 1
ATOM 1042 O O . SER A 1 136 ? 9.970 12.128 -4.215 1.00 86.88 136 SER A O 1
ATOM 1044 N N . GLY A 1 137 ? 10.469 10.117 -5.087 1.00 85.25 137 GLY A N 1
ATOM 1045 C CA . GLY A 1 137 ? 11.669 9.850 -4.298 1.00 85.25 137 GLY A CA 1
ATOM 1046 C C . GLY A 1 137 ? 11.400 9.077 -3.006 1.00 85.25 137 GLY A C 1
ATOM 1047 O O . GLY A 1 137 ? 12.353 8.585 -2.389 1.00 85.25 137 GLY A O 1
ATOM 1048 N N . ASP A 1 138 ? 10.134 8.893 -2.621 1.00 85.06 138 ASP A N 1
ATOM 1049 C CA . ASP A 1 138 ? 9.763 8.137 -1.427 1.00 85.06 138 ASP A CA 1
ATOM 1050 C C . ASP A 1 138 ? 9.735 6.625 -1.691 1.00 85.06 138 ASP A C 1
ATOM 1052 O O . ASP A 1 138 ? 8.713 5.965 -1.876 1.00 85.06 138 ASP A O 1
ATOM 1056 N N . THR A 1 139 ? 10.935 6.061 -1.732 1.00 89.56 139 THR A N 1
ATOM 1057 C CA . THR A 1 139 ? 11.167 4.664 -2.107 1.00 89.56 139 THR A CA 1
ATOM 1058 C C . THR A 1 139 ? 11.165 3.702 -0.918 1.00 89.56 139 THR A C 1
ATOM 1060 O O . THR A 1 139 ? 11.167 2.490 -1.129 1.00 89.56 139 THR A O 1
ATOM 1063 N N . ALA A 1 140 ? 11.182 4.195 0.326 1.00 90.69 140 ALA A N 1
ATOM 1064 C CA . ALA A 1 140 ? 11.236 3.336 1.512 1.00 90.69 140 ALA A CA 1
ATOM 1065 C C . ALA A 1 140 ? 9.952 2.500 1.706 1.00 90.69 140 ALA A C 1
ATOM 1067 O O . ALA A 1 140 ? 10.082 1.278 1.785 1.00 90.69 140 ALA A O 1
ATOM 1068 N N . PRO A 1 141 ? 8.732 3.073 1.643 1.00 92.06 141 PRO A N 1
ATOM 1069 C CA . PRO A 1 141 ? 7.496 2.295 1.764 1.00 92.06 141 PRO A CA 1
ATOM 1070 C C . PRO A 1 141 ? 7.365 1.213 0.687 1.00 92.06 141 PRO A C 1
ATOM 1072 O O . PRO A 1 141 ? 6.922 0.099 0.960 1.00 92.06 141 PRO A O 1
ATOM 1075 N N . VAL A 1 142 ? 7.804 1.520 -0.540 1.00 93.56 142 VAL A N 1
ATOM 1076 C CA . VAL A 1 142 ? 7.808 0.563 -1.655 1.00 93.56 142 VAL A CA 1
ATOM 1077 C C . VAL A 1 142 ? 8.790 -0.578 -1.388 1.00 93.56 142 VAL A C 1
ATOM 1079 O O . VAL A 1 142 ? 8.440 -1.734 -1.605 1.00 93.56 142 VAL A O 1
ATOM 1082 N N . ARG A 1 143 ? 9.997 -0.294 -0.875 1.00 91.81 143 ARG A N 1
ATOM 1083 C CA . ARG A 1 143 ? 10.972 -1.340 -0.508 1.00 91.81 143 ARG A CA 1
ATOM 1084 C C . ARG A 1 143 ? 10.444 -2.271 0.571 1.00 91.81 143 ARG A C 1
ATOM 1086 O O . ARG A 1 143 ? 10.554 -3.484 0.414 1.00 91.81 143 ARG A O 1
ATOM 1093 N N . ASP A 1 144 ? 9.858 -1.713 1.623 1.00 92.38 144 ASP A N 1
ATOM 1094 C CA . ASP A 1 144 ? 9.332 -2.499 2.738 1.00 92.38 144 ASP A CA 1
ATOM 1095 C C . ASP A 1 144 ? 8.160 -3.384 2.286 1.00 92.38 144 ASP A C 1
ATOM 1097 O O . ASP A 1 144 ? 8.085 -4.561 2.645 1.00 92.38 144 ASP A O 1
ATOM 1101 N N . ALA A 1 145 ? 7.280 -2.854 1.430 1.00 94.94 145 ALA A N 1
ATOM 1102 C CA . ALA A 1 145 ? 6.188 -3.617 0.837 1.00 94.94 145 ALA A CA 1
ATOM 1103 C C . ALA A 1 145 ? 6.688 -4.749 -0.077 1.00 94.94 145 ALA A C 1
ATOM 1105 O O . ALA A 1 145 ? 6.183 -5.868 0.009 1.00 94.94 145 ALA A O 1
ATOM 1106 N N . LEU A 1 146 ? 7.696 -4.484 -0.917 1.00 93.38 146 LEU A N 1
ATOM 1107 C CA . LEU A 1 146 ? 8.306 -5.499 -1.780 1.00 93.38 146 LEU A CA 1
ATOM 1108 C C . LEU A 1 146 ? 8.973 -6.610 -0.964 1.00 93.38 146 LEU A C 1
ATOM 1110 O O . LEU A 1 146 ? 8.748 -7.780 -1.256 1.00 93.38 146 LEU A O 1
ATOM 1114 N N . ALA A 1 147 ? 9.721 -6.264 0.088 1.00 91.62 147 ALA A N 1
ATOM 1115 C CA . ALA A 1 147 ? 10.327 -7.247 0.984 1.00 91.62 147 ALA A CA 1
ATOM 1116 C C . ALA A 1 147 ? 9.260 -8.126 1.660 1.00 91.62 147 ALA A C 1
ATOM 1118 O O . ALA A 1 147 ? 9.383 -9.347 1.688 1.00 91.62 147 ALA A O 1
ATOM 1119 N N . ALA A 1 148 ? 8.160 -7.525 2.127 1.00 92.44 148 ALA A N 1
ATOM 1120 C CA . ALA A 1 148 ? 7.062 -8.264 2.746 1.00 92.44 148 ALA A CA 1
ATOM 1121 C C . ALA A 1 148 ? 6.321 -9.205 1.775 1.00 92.44 148 ALA A C 1
ATOM 1123 O O . ALA A 1 148 ? 5.760 -10.213 2.215 1.00 92.44 148 ALA A O 1
ATOM 1124 N N . LEU A 1 149 ? 6.268 -8.876 0.481 1.00 93.00 149 LEU A N 1
ATOM 1125 C CA . LEU A 1 149 ? 5.707 -9.744 -0.558 1.00 93.00 149 LEU A CA 1
ATOM 1126 C C . LEU A 1 149 ? 6.680 -10.867 -0.946 1.00 93.00 149 LEU A C 1
ATOM 1128 O O . LEU A 1 149 ? 6.266 -12.025 -1.040 1.00 93.00 149 LEU A O 1
ATOM 1132 N N . GLU A 1 150 ? 7.970 -10.551 -1.079 1.00 90.31 150 GLU A N 1
ATOM 1133 C CA . GLU A 1 150 ? 9.038 -11.516 -1.364 1.00 90.31 150 GLU A CA 1
ATOM 1134 C C . GLU A 1 150 ? 9.152 -12.576 -0.259 1.00 90.31 150 GLU A C 1
ATOM 1136 O O . GLU A 1 150 ? 9.152 -13.769 -0.563 1.00 90.31 150 GLU A O 1
ATOM 1141 N N . ASP A 1 151 ? 9.116 -12.172 1.017 1.00 91.31 151 ASP A N 1
ATOM 1142 C CA . ASP A 1 151 ? 9.112 -13.082 2.177 1.00 91.31 151 ASP A CA 1
ATOM 1143 C C . ASP A 1 151 ? 7.928 -14.066 2.162 1.00 91.31 151 ASP A C 1
ATOM 1145 O O . ASP A 1 151 ? 7.976 -15.138 2.769 1.00 91.31 151 ASP A O 1
ATOM 1149 N N . ARG A 1 152 ? 6.844 -13.709 1.464 1.00 90.12 152 ARG A N 1
ATOM 1150 C CA . ARG A 1 152 ? 5.635 -14.530 1.305 1.00 90.12 152 ARG A CA 1
ATOM 115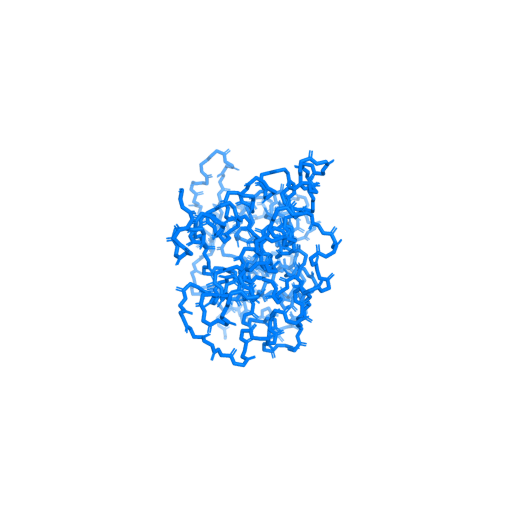1 C C . ARG A 1 152 ? 5.605 -15.298 -0.016 1.00 90.12 152 ARG A C 1
ATOM 1153 O O . ARG A 1 152 ? 4.636 -16.010 -0.268 1.00 90.12 152 ARG A O 1
ATOM 1160 N N . GLY A 1 153 ? 6.636 -15.164 -0.849 1.00 88.25 153 GLY A N 1
ATOM 1161 C CA . GLY A 1 153 ? 6.713 -15.790 -2.168 1.00 88.25 153 GLY A CA 1
ATOM 1162 C C . GLY A 1 153 ? 5.711 -15.229 -3.179 1.00 88.25 153 GLY A C 1
ATOM 1163 O O . GLY A 1 153 ? 5.395 -15.908 -4.154 1.00 88.25 153 GLY A O 1
ATOM 1164 N N . VAL A 1 154 ? 5.191 -14.018 -2.953 1.00 86.88 154 VAL A N 1
ATOM 1165 C CA . VAL A 1 154 ? 4.260 -13.349 -3.867 1.00 86.88 154 VAL A CA 1
ATOM 1166 C C . VAL A 1 154 ? 5.048 -12.354 -4.704 1.00 86.88 154 VAL A C 1
ATOM 1168 O O . VAL A 1 154 ? 5.451 -11.304 -4.219 1.00 86.88 154 VAL A O 1
ATOM 1171 N N . MET A 1 155 ? 5.277 -12.688 -5.969 1.00 84.31 155 MET A N 1
ATOM 1172 C CA . MET A 1 155 ? 5.915 -11.794 -6.930 1.00 84.31 155 MET A CA 1
ATOM 1173 C C . MET A 1 155 ? 5.136 -11.812 -8.239 1.00 84.31 155 MET A C 1
ATOM 1175 O O . MET A 1 155 ? 4.801 -12.876 -8.757 1.00 84.31 155 MET A O 1
ATOM 1179 N N . SER A 1 156 ? 4.864 -10.628 -8.770 1.00 86.69 156 SER A N 1
ATOM 1180 C CA . SER A 1 156 ? 4.193 -10.410 -10.043 1.00 86.69 156 SER A CA 1
ATOM 1181 C C . SER A 1 156 ? 5.039 -9.510 -10.935 1.00 86.69 156 SER A C 1
ATOM 1183 O O . SER A 1 156 ? 6.115 -9.045 -10.545 1.00 86.69 156 SER A O 1
ATOM 1185 N N . GLY A 1 157 ? 4.574 -9.260 -12.157 1.00 86.62 157 GLY A N 1
ATOM 1186 C CA . GLY A 1 157 ? 5.282 -8.367 -13.063 1.00 86.62 157 GLY A CA 1
ATOM 1187 C C . GLY A 1 157 ? 5.363 -6.931 -12.533 1.00 86.62 157 GLY A C 1
ATOM 1188 O O . GLY A 1 157 ? 6.421 -6.310 -12.625 1.00 86.62 157 GLY A O 1
ATOM 1189 N N . THR A 1 158 ? 4.307 -6.435 -11.876 1.00 87.00 158 THR A N 1
ATOM 1190 C CA . THR A 1 158 ? 4.313 -5.137 -11.186 1.00 87.00 158 THR A CA 1
ATOM 1191 C C . THR A 1 158 ? 5.403 -5.068 -10.113 1.00 87.00 158 THR A C 1
ATOM 1193 O O . THR A 1 158 ? 6.188 -4.117 -10.079 1.00 87.00 158 THR A O 1
ATOM 1196 N N . THR A 1 159 ? 5.475 -6.066 -9.225 1.00 89.12 159 THR A N 1
ATOM 1197 C CA . THR A 1 159 ? 6.462 -6.050 -8.136 1.00 89.12 159 THR A CA 1
ATOM 1198 C C . THR A 1 159 ? 7.875 -6.255 -8.668 1.00 89.12 159 THR A C 1
ATOM 1200 O O . THR A 1 159 ? 8.798 -5.620 -8.167 1.00 89.12 159 THR A O 1
ATOM 1203 N N . GLY A 1 160 ? 8.043 -7.044 -9.735 1.00 88.56 160 GLY A N 1
ATOM 1204 C CA . GLY A 1 160 ? 9.290 -7.151 -10.489 1.00 88.56 160 GLY A CA 1
ATOM 1205 C C . GLY A 1 160 ? 9.740 -5.808 -11.067 1.00 88.56 160 GLY A C 1
ATOM 1206 O O . GLY A 1 160 ? 10.875 -5.397 -10.843 1.00 88.56 160 GLY A O 1
ATOM 1207 N N . LEU A 1 161 ? 8.852 -5.064 -11.731 1.00 88.81 161 LEU A N 1
ATOM 1208 C CA . LEU A 1 161 ? 9.177 -3.747 -12.286 1.00 88.81 161 LEU A CA 1
ATOM 1209 C C . LEU A 1 161 ? 9.611 -2.758 -11.197 1.00 88.81 161 LEU A C 1
ATOM 1211 O O . LEU A 1 161 ? 10.642 -2.098 -11.335 1.00 88.81 161 LEU A O 1
ATOM 1215 N N . LEU A 1 162 ? 8.852 -2.671 -10.101 1.00 90.75 162 LEU A N 1
ATOM 1216 C CA . LEU A 1 162 ? 9.176 -1.784 -8.981 1.00 90.75 162 LEU A CA 1
ATOM 1217 C C . LEU A 1 162 ? 10.479 -2.193 -8.294 1.00 90.75 162 LEU A C 1
ATOM 1219 O O . LEU A 1 162 ? 11.318 -1.339 -8.015 1.00 90.75 162 LEU A O 1
ATOM 1223 N N . ALA A 1 163 ? 10.688 -3.490 -8.066 1.00 89.00 163 ALA A N 1
ATOM 1224 C CA . ALA A 1 163 ? 11.920 -3.997 -7.481 1.00 89.00 163 ALA A CA 1
ATOM 1225 C C . ALA A 1 163 ? 13.128 -3.717 -8.385 1.00 89.00 163 ALA A C 1
ATOM 1227 O O . ALA A 1 163 ? 14.165 -3.269 -7.889 1.00 89.00 163 ALA A O 1
ATOM 1228 N N . ALA A 1 164 ? 12.989 -3.895 -9.703 1.00 86.50 164 ALA A N 1
ATOM 1229 C CA . ALA A 1 164 ? 14.012 -3.521 -10.671 1.00 86.50 164 ALA A CA 1
ATOM 1230 C C . ALA A 1 164 ? 14.305 -2.019 -10.599 1.00 86.50 164 ALA A C 1
ATOM 1232 O O . ALA A 1 164 ? 15.458 -1.646 -10.416 1.00 86.50 164 ALA A O 1
ATOM 1233 N N . LEU A 1 165 ? 13.286 -1.156 -10.650 1.00 86.00 165 LEU A N 1
ATOM 1234 C CA . LEU A 1 165 ? 13.455 0.300 -10.620 1.00 86.00 165 LEU A CA 1
ATOM 1235 C C . LEU A 1 165 ? 14.155 0.781 -9.341 1.00 86.00 165 LEU A C 1
ATOM 1237 O O . LEU A 1 165 ? 15.081 1.588 -9.395 1.00 86.00 165 LEU A O 1
ATOM 1241 N N . VAL A 1 166 ? 13.745 0.252 -8.192 1.00 86.44 166 VAL A N 1
ATOM 1242 C CA . VAL A 1 166 ? 14.254 0.652 -6.877 1.00 86.44 166 VAL A CA 1
ATOM 1243 C C . VAL A 1 166 ? 15.659 0.098 -6.594 1.00 86.44 166 VAL A C 1
ATOM 1245 O O . VAL A 1 166 ? 16.416 0.711 -5.839 1.00 86.44 166 VAL A O 1
ATOM 1248 N N . THR A 1 167 ? 16.031 -1.026 -7.218 1.00 78.75 167 THR A N 1
ATOM 1249 C CA . THR A 1 167 ? 17.362 -1.658 -7.091 1.00 78.75 167 THR A CA 1
ATOM 1250 C C . THR A 1 167 ? 18.345 -1.182 -8.175 1.00 78.75 167 THR A C 1
ATOM 1252 O O . THR A 1 167 ? 19.559 -1.187 -7.966 1.00 78.75 167 THR A O 1
ATOM 1255 N N . SER A 1 168 ? 17.836 -0.681 -9.308 1.00 66.56 168 SER A N 1
ATOM 1256 C CA . SER A 1 168 ? 18.618 -0.265 -10.478 1.00 66.56 168 SER A CA 1
ATOM 1257 C C . SER A 1 168 ? 19.541 0.958 -10.319 1.00 66.56 168 SER A C 1
ATOM 1259 O O . SER A 1 168 ? 20.452 1.054 -11.147 1.00 66.56 168 SER A O 1
ATOM 1261 N N . PRO A 1 169 ? 19.420 1.902 -9.352 1.00 54.19 169 PRO A N 1
ATOM 1262 C CA . PRO A 1 169 ? 20.298 3.077 -9.366 1.00 54.19 169 PRO A CA 1
ATOM 1263 C C . PRO A 1 169 ? 21.745 2.768 -8.955 1.00 54.19 169 PRO A C 1
ATOM 1265 O O . PRO A 1 169 ? 22.606 3.645 -9.010 1.00 54.19 169 PRO A O 1
ATOM 1268 N N . THR A 1 170 ? 22.057 1.520 -8.600 1.00 49.59 170 THR A N 1
ATOM 1269 C CA . THR A 1 170 ? 23.431 1.078 -8.374 1.00 49.59 170 THR A CA 1
ATOM 1270 C C . THR A 1 170 ? 23.772 -0.035 -9.352 1.00 49.59 170 THR A C 1
ATOM 1272 O O . THR A 1 170 ? 23.011 -0.978 -9.511 1.00 49.59 170 THR A O 1
ATOM 1275 N N . ARG A 1 171 ? 24.915 0.122 -10.020 1.00 47.03 171 ARG A N 1
ATOM 1276 C CA . ARG A 1 171 ? 25.552 -0.680 -11.084 1.00 47.03 171 ARG A CA 1
ATOM 1277 C C . ARG A 1 171 ? 25.705 -2.200 -10.842 1.00 47.03 171 ARG A C 1
ATOM 1279 O O . ARG A 1 171 ? 26.585 -2.816 -11.433 1.00 47.03 171 ARG A O 1
ATOM 1286 N N . PHE A 1 172 ? 24.932 -2.810 -9.954 1.00 44.59 172 PHE A N 1
ATOM 1287 C CA . PHE A 1 172 ? 25.029 -4.227 -9.659 1.00 44.59 172 PHE A CA 1
ATOM 1288 C C . PHE A 1 172 ? 24.229 -5.025 -10.692 1.00 44.59 172 PHE A C 1
ATOM 1290 O O . PHE A 1 172 ? 23.009 -5.170 -10.584 1.00 44.59 172 PHE A O 1
ATOM 1297 N N . ASP A 1 173 ? 24.954 -5.567 -11.673 1.00 56.44 173 ASP A N 1
ATOM 1298 C CA . ASP A 1 173 ? 24.574 -6.779 -12.402 1.00 56.44 173 ASP A CA 1
ATOM 1299 C C . ASP A 1 173 ? 24.391 -7.911 -11.387 1.00 56.44 173 ASP A C 1
ATOM 1301 O O . ASP A 1 173 ? 25.307 -8.673 -11.075 1.00 56.44 173 ASP A O 1
ATOM 1305 N N . SER A 1 174 ? 23.213 -7.959 -10.775 1.00 64.62 174 SER A N 1
ATOM 1306 C CA . SER A 1 174 ? 22.840 -9.009 -9.843 1.00 64.62 174 SER A CA 1
ATOM 1307 C C . SER A 1 174 ? 21.804 -9.907 -10.503 1.00 64.62 174 SER A C 1
ATOM 1309 O O . SER A 1 174 ? 20.862 -9.419 -11.127 1.00 64.62 174 SER A O 1
ATOM 1311 N N . VAL A 1 175 ? 21.936 -11.220 -10.297 1.00 70.50 175 VAL A N 1
ATOM 1312 C CA . VAL A 1 175 ? 20.946 -12.235 -10.716 1.00 70.50 175 VAL A CA 1
ATOM 1313 C C . VAL A 1 175 ? 19.534 -11.865 -10.241 1.00 70.50 175 VAL A C 1
ATOM 1315 O O . VAL A 1 175 ? 18.540 -12.173 -10.893 1.00 70.50 175 VAL A O 1
ATOM 1318 N N . ARG A 1 176 ? 19.442 -11.149 -9.114 1.00 74.50 176 ARG A N 1
ATOM 1319 C CA . ARG A 1 176 ? 18.189 -10.640 -8.556 1.00 74.50 176 ARG A CA 1
ATOM 1320 C C . ARG A 1 176 ? 17.549 -9.570 -9.450 1.00 74.50 176 ARG A C 1
ATOM 1322 O O . ARG A 1 176 ? 16.348 -9.624 -9.686 1.00 74.50 176 ARG A O 1
ATOM 1329 N N . THR A 1 177 ? 18.339 -8.648 -10.001 1.00 77.31 177 THR A N 1
ATOM 1330 C CA . THR A 1 177 ? 17.860 -7.646 -10.968 1.00 77.31 177 THR A CA 1
ATOM 1331 C C . THR A 1 177 ? 17.367 -8.315 -12.253 1.00 77.31 177 THR A C 1
ATOM 1333 O O . THR A 1 177 ? 16.317 -7.939 -12.765 1.00 77.31 177 THR A O 1
ATOM 1336 N N . ASP A 1 178 ? 18.076 -9.334 -12.749 1.00 80.56 178 ASP A N 1
ATOM 1337 C CA . ASP A 1 178 ? 17.664 -10.083 -13.947 1.00 80.56 178 ASP A CA 1
ATOM 1338 C C . ASP A 1 178 ? 16.343 -10.828 -13.726 1.00 80.56 178 ASP A C 1
ATOM 1340 O O . ASP A 1 178 ? 15.462 -10.799 -14.585 1.00 80.56 178 ASP A O 1
ATOM 1344 N N . HIS A 1 179 ? 16.167 -11.435 -12.549 1.00 81.25 179 HIS A N 1
ATOM 1345 C CA . HIS A 1 179 ? 14.908 -12.066 -12.160 1.00 81.25 179 HIS A CA 1
ATOM 1346 C C . HIS A 1 179 ? 13.742 -11.066 -12.157 1.00 81.25 179 HIS A C 1
ATOM 1348 O O . HIS A 1 179 ? 12.690 -11.338 -12.736 1.00 81.25 179 HIS A O 1
ATOM 1354 N N . PHE A 1 180 ? 13.934 -9.889 -11.560 1.00 82.88 180 PHE A N 1
ATOM 1355 C CA . PHE A 1 180 ? 12.908 -8.849 -11.519 1.00 82.88 180 PHE A CA 1
ATOM 1356 C C . PHE A 1 180 ? 12.563 -8.290 -12.902 1.00 82.88 180 PHE A C 1
ATOM 1358 O O . PHE A 1 180 ? 11.389 -8.059 -13.187 1.00 82.88 180 PHE A O 1
ATOM 1365 N N . LEU A 1 181 ? 13.550 -8.133 -13.786 1.00 83.38 181 LEU A N 1
ATOM 1366 C CA . LEU A 1 181 ? 13.305 -7.721 -15.170 1.00 83.38 181 LEU A CA 1
ATOM 1367 C C . LEU A 1 181 ? 12.548 -8.782 -15.968 1.00 83.38 181 LEU A C 1
ATOM 1369 O O . LEU A 1 181 ? 11.657 -8.433 -16.738 1.00 83.38 181 LEU A O 1
ATOM 1373 N N . ALA A 1 182 ? 12.854 -10.064 -15.758 1.00 85.44 182 ALA A N 1
ATOM 1374 C CA . ALA A 1 182 ? 12.123 -11.151 -16.401 1.00 85.44 182 ALA A CA 1
ATOM 1375 C C . ALA A 1 182 ? 10.639 -11.160 -15.997 1.00 85.44 182 ALA A C 1
ATOM 1377 O O . ALA A 1 182 ? 9.779 -11.390 -16.843 1.00 85.44 182 ALA A O 1
ATOM 1378 N N . LEU A 1 183 ? 10.332 -10.864 -14.729 1.00 84.06 183 LEU A N 1
ATOM 1379 C CA . LEU A 1 183 ? 8.952 -10.677 -14.272 1.00 84.06 183 LEU A CA 1
ATOM 1380 C C . LEU A 1 183 ? 8.312 -9.424 -14.893 1.00 84.06 183 LEU A C 1
ATOM 1382 O O . LEU A 1 183 ? 7.151 -9.461 -15.296 1.00 84.06 183 LEU A O 1
ATOM 1386 N N . ALA A 1 184 ? 9.066 -8.327 -14.996 1.00 85.50 184 ALA A N 1
ATOM 1387 C CA . ALA A 1 184 ? 8.572 -7.042 -15.486 1.00 85.50 184 ALA A CA 1
ATOM 1388 C C . ALA A 1 184 ? 8.169 -7.041 -16.973 1.00 85.50 184 ALA A C 1
ATOM 1390 O O . ALA A 1 184 ? 7.325 -6.235 -17.359 1.00 85.50 184 ALA A O 1
ATOM 1391 N N . GLU A 1 185 ? 8.730 -7.922 -17.810 1.00 86.25 185 GLU A N 1
ATOM 1392 C CA . GLU A 1 185 ? 8.377 -8.002 -19.241 1.00 86.25 185 GLU A CA 1
ATOM 1393 C C . GLU A 1 185 ? 6.886 -8.319 -19.474 1.00 86.25 185 GLU A C 1
ATOM 1395 O O . GLU A 1 185 ? 6.287 -7.749 -20.385 1.00 86.25 185 GLU A O 1
ATOM 1400 N N . ASP A 1 186 ? 6.252 -9.154 -18.636 1.00 80.12 186 ASP A N 1
ATOM 1401 C CA . ASP A 1 186 ? 4.804 -9.430 -18.751 1.00 80.12 186 ASP A CA 1
ATOM 1402 C C . ASP A 1 186 ? 3.952 -8.206 -18.366 1.00 80.12 186 ASP A C 1
ATOM 1404 O O . ASP A 1 186 ? 2.889 -7.954 -18.937 1.00 80.12 186 ASP A O 1
ATOM 1408 N N . GLU A 1 187 ? 4.441 -7.401 -17.420 1.00 81.00 187 GLU A N 1
ATOM 1409 C CA . GLU A 1 187 ? 3.759 -6.191 -16.955 1.00 81.00 187 GLU A CA 1
ATOM 1410 C C . GLU A 1 187 ? 3.854 -5.042 -17.957 1.00 81.00 187 GLU A C 1
ATOM 1412 O O . GLU A 1 187 ? 2.907 -4.271 -18.121 1.00 81.00 187 GLU A O 1
ATOM 1417 N N . ALA A 1 188 ? 4.987 -4.929 -18.648 1.00 79.81 188 ALA A N 1
ATOM 1418 C CA . ALA A 1 188 ? 5.261 -3.869 -19.612 1.00 79.81 188 ALA A CA 1
ATOM 1419 C C . ALA A 1 188 ? 4.172 -3.782 -20.694 1.00 79.81 188 ALA A C 1
ATOM 1421 O O . ALA A 1 188 ? 3.739 -2.701 -21.085 1.00 79.81 188 ALA A O 1
ATOM 1422 N N . ALA A 1 189 ? 3.643 -4.930 -21.119 1.00 80.56 189 ALA A N 1
ATOM 1423 C CA . ALA A 1 189 ? 2.574 -4.991 -22.108 1.00 80.56 189 ALA A CA 1
ATOM 1424 C C . ALA A 1 189 ? 1.230 -4.411 -21.615 1.00 80.56 189 ALA A C 1
ATOM 1426 O O . ALA A 1 189 ? 0.378 -4.049 -22.435 1.00 80.56 189 ALA A O 1
ATOM 1427 N N . ARG A 1 190 ? 1.013 -4.316 -20.296 1.00 81.94 190 ARG A N 1
ATOM 1428 C CA . ARG A 1 190 ? -0.283 -3.945 -19.702 1.00 81.94 190 ARG A CA 1
ATOM 1429 C C . ARG A 1 190 ? -0.517 -2.437 -19.691 1.00 81.94 190 ARG A C 1
ATOM 1431 O O . ARG A 1 190 ? -1.626 -1.989 -20.005 1.00 81.94 190 ARG A O 1
ATOM 1438 N N . SER A 1 191 ? 0.518 -1.644 -19.413 1.00 87.75 191 SER A N 1
ATOM 1439 C CA . SER A 1 191 ? 0.396 -0.188 -19.288 1.00 87.75 191 SER A CA 1
ATOM 1440 C C . SER A 1 191 ? 1.548 0.573 -19.969 1.00 87.75 191 SER A C 1
ATOM 1442 O O . SER A 1 191 ? 2.686 0.099 -20.002 1.00 87.75 191 SER A O 1
ATOM 1444 N N . PRO A 1 192 ? 1.274 1.758 -20.555 1.00 91.38 192 PRO A N 1
ATOM 1445 C CA . PRO A 1 192 ? 2.305 2.562 -21.211 1.00 91.38 192 PRO A CA 1
ATOM 1446 C C . PRO A 1 192 ? 3.401 3.023 -20.241 1.00 91.38 192 PRO A C 1
ATOM 1448 O O . PRO A 1 192 ? 4.562 3.099 -20.638 1.00 91.38 192 PRO A O 1
ATOM 1451 N N . GLU A 1 193 ? 3.057 3.317 -18.987 1.00 92.06 193 GLU A N 1
ATOM 1452 C CA . GLU A 1 193 ? 4.013 3.659 -17.937 1.00 92.06 193 GLU A CA 1
ATOM 1453 C C . GLU A 1 193 ? 4.954 2.492 -17.617 1.00 92.06 193 GLU A C 1
ATOM 1455 O O . GLU A 1 193 ? 6.164 2.705 -17.562 1.00 92.06 193 GLU A O 1
ATOM 1460 N N . SER A 1 194 ? 4.449 1.258 -17.508 1.00 91.38 194 SER A N 1
ATOM 1461 C CA . SER A 1 194 ? 5.288 0.084 -17.246 1.00 91.38 194 SER A CA 1
ATOM 1462 C C . SER A 1 194 ? 6.276 -0.181 -18.384 1.00 91.38 194 SER A C 1
ATOM 1464 O O . SER A 1 194 ? 7.456 -0.420 -18.127 1.00 91.38 194 SER A O 1
ATOM 1466 N N . GLU A 1 195 ? 5.833 -0.060 -19.641 1.00 93.38 195 GLU A N 1
ATOM 1467 C CA . GLU A 1 195 ? 6.714 -0.188 -20.811 1.00 93.38 195 GLU A CA 1
ATOM 1468 C C . GLU A 1 195 ? 7.794 0.901 -20.852 1.00 93.38 195 GLU A C 1
ATOM 1470 O O . GLU A 1 195 ? 8.958 0.609 -21.127 1.00 93.38 195 GLU A O 1
ATOM 1475 N N . LEU A 1 196 ? 7.439 2.153 -20.544 1.00 93.69 196 LEU A N 1
ATOM 1476 C CA . LEU A 1 196 ? 8.398 3.258 -20.471 1.00 93.69 196 LEU A CA 1
ATOM 1477 C C . LEU A 1 196 ? 9.471 3.014 -19.405 1.00 93.69 196 LEU A C 1
ATOM 1479 O O . LEU A 1 196 ? 10.660 3.201 -19.677 1.00 93.69 196 LEU A O 1
ATOM 1483 N N . VAL A 1 197 ? 9.064 2.580 -18.208 1.00 91.94 197 VAL A N 1
ATOM 1484 C CA . VAL A 1 197 ? 9.995 2.286 -17.113 1.00 91.94 197 VAL A CA 1
ATOM 1485 C C . VAL A 1 197 ? 10.902 1.116 -17.470 1.00 91.94 197 VAL A C 1
ATOM 1487 O O . VAL A 1 197 ? 12.120 1.240 -17.340 1.00 91.94 197 VAL A O 1
ATOM 1490 N N . LEU A 1 198 ? 10.350 0.009 -17.972 1.00 91.75 198 LEU A N 1
ATOM 1491 C CA . LEU A 1 198 ? 11.154 -1.148 -18.355 1.00 91.75 198 LEU A CA 1
ATOM 1492 C C . LEU A 1 198 ? 12.165 -0.790 -19.453 1.00 91.75 198 LEU A C 1
ATOM 1494 O O . LEU A 1 198 ? 13.353 -1.088 -19.318 1.00 91.75 198 LEU A O 1
ATOM 1498 N N . ALA A 1 199 ? 11.723 -0.095 -20.506 1.00 92.12 199 ALA A N 1
ATOM 1499 C CA . ALA A 1 199 ? 12.597 0.353 -21.585 1.00 92.12 199 ALA A CA 1
ATOM 1500 C C . ALA A 1 199 ? 13.716 1.276 -21.073 1.00 92.12 199 ALA A C 1
ATOM 1502 O O . ALA A 1 199 ? 14.869 1.136 -21.487 1.00 92.12 199 ALA A O 1
ATOM 1503 N N . GLY A 1 200 ? 13.399 2.185 -20.144 1.00 90.19 200 GLY A N 1
ATOM 1504 C CA . GLY A 1 200 ? 14.380 3.057 -19.502 1.00 90.19 200 GLY A CA 1
ATOM 1505 C C . GLY A 1 200 ? 15.414 2.286 -18.675 1.00 90.19 200 GLY A C 1
ATOM 1506 O O . GLY A 1 200 ? 16.610 2.529 -18.830 1.00 90.19 200 GLY A O 1
ATOM 1507 N N . ILE A 1 201 ? 14.987 1.316 -17.855 1.00 88.62 201 ILE A N 1
ATOM 1508 C CA . ILE A 1 201 ? 15.899 0.475 -17.056 1.00 88.62 201 ILE A CA 1
ATOM 1509 C C . ILE A 1 201 ? 16.831 -0.330 -17.970 1.00 88.62 201 ILE A C 1
ATOM 1511 O O . ILE A 1 201 ? 18.048 -0.309 -17.779 1.00 88.62 201 ILE A O 1
ATOM 1515 N N . LEU A 1 202 ? 16.284 -0.996 -18.993 1.00 87.88 202 LEU A N 1
ATOM 1516 C CA . LEU A 1 202 ? 17.081 -1.742 -19.973 1.00 87.88 202 LEU A CA 1
ATOM 1517 C C . LEU A 1 202 ? 18.071 -0.825 -20.703 1.00 87.88 202 LEU A C 1
ATOM 1519 O O . LEU A 1 202 ? 19.225 -1.197 -20.909 1.00 87.88 202 LEU A O 1
ATOM 1523 N N . GLY A 1 203 ? 17.656 0.401 -21.030 1.00 87.88 203 GLY A N 1
ATOM 1524 C CA . GLY A 1 203 ? 18.539 1.400 -21.618 1.00 87.88 203 GLY A CA 1
ATOM 1525 C C . GLY A 1 203 ? 19.693 1.807 -20.709 1.00 87.88 203 GLY A C 1
ATOM 1526 O O . GLY A 1 203 ? 20.833 1.877 -21.161 1.00 87.88 203 GLY A O 1
ATOM 1527 N N . LEU A 1 204 ? 19.442 2.006 -19.417 1.00 84.69 204 LEU A N 1
ATOM 1528 C CA . LEU A 1 204 ? 20.504 2.310 -18.456 1.00 84.69 204 LEU A CA 1
ATOM 1529 C C . LEU A 1 204 ? 21.491 1.142 -18.272 1.00 84.69 204 LEU A C 1
ATOM 1531 O O . LEU A 1 204 ? 22.663 1.392 -17.984 1.00 84.69 204 LEU A O 1
ATOM 1535 N N . ARG A 1 205 ? 21.050 -0.109 -18.472 1.00 82.12 205 ARG A N 1
ATOM 1536 C CA . ARG A 1 205 ? 21.902 -1.312 -18.386 1.00 82.12 205 ARG A CA 1
ATOM 1537 C C . ARG A 1 205 ? 22.703 -1.611 -19.653 1.00 82.12 205 ARG A C 1
ATOM 1539 O O . ARG A 1 205 ? 23.833 -2.080 -19.549 1.00 82.12 205 ARG A O 1
ATOM 1546 N N . ALA A 1 206 ? 22.187 -1.260 -20.831 1.00 82.06 206 ALA A N 1
ATOM 1547 C CA . ALA A 1 206 ? 22.835 -1.529 -22.121 1.00 82.06 206 ALA A CA 1
ATOM 1548 C C . ALA A 1 206 ? 24.220 -0.860 -22.298 1.00 82.06 206 ALA A C 1
ATOM 1550 O O . ALA A 1 206 ? 24.927 -1.122 -23.274 1.00 82.06 206 ALA A O 1
ATOM 1551 N N . ASP A 1 207 ? 24.645 -0.007 -21.361 1.00 68.12 207 ASP A N 1
ATOM 1552 C CA . ASP A 1 207 ? 25.956 0.644 -21.372 1.00 68.12 207 ASP A CA 1
ATOM 1553 C C . ASP A 1 207 ? 27.132 -0.358 -21.392 1.00 68.12 207 ASP A C 1
ATOM 1555 O O . ASP A 1 207 ? 28.170 -0.049 -21.979 1.00 68.12 207 ASP A O 1
ATOM 1559 N N . GLY A 1 208 ? 26.959 -1.567 -20.839 1.00 66.94 208 GLY A N 1
ATOM 1560 C CA . GLY A 1 208 ? 27.986 -2.621 -20.785 1.00 66.94 208 GLY A CA 1
ATOM 1561 C C . GLY A 1 208 ? 27.940 -3.681 -21.897 1.00 66.94 208 GLY A C 1
ATOM 1562 O O . GLY A 1 208 ? 28.878 -4.463 -22.020 1.00 66.94 208 GLY A O 1
ATOM 1563 N N . GLU A 1 209 ? 26.886 -3.714 -22.719 1.00 73.50 209 GLU A N 1
ATOM 1564 C CA . GLU A 1 209 ? 26.552 -4.872 -23.575 1.00 73.50 209 GLU A CA 1
ATOM 1565 C C . GLU A 1 209 ? 26.891 -4.690 -25.073 1.00 73.50 209 GLU A C 1
ATOM 1567 O O . GLU A 1 209 ? 26.564 -5.532 -25.909 1.00 73.50 209 GLU A O 1
ATOM 1572 N N . GLY A 1 210 ? 27.567 -3.596 -25.436 1.00 81.56 210 GLY A N 1
ATOM 1573 C CA . GLY A 1 210 ? 27.981 -3.307 -26.815 1.00 81.56 210 GLY A CA 1
ATOM 1574 C C . GLY A 1 210 ? 26.939 -2.562 -27.664 1.00 81.56 210 GLY A C 1
ATOM 1575 O O . GLY A 1 210 ? 25.845 -2.226 -27.214 1.00 81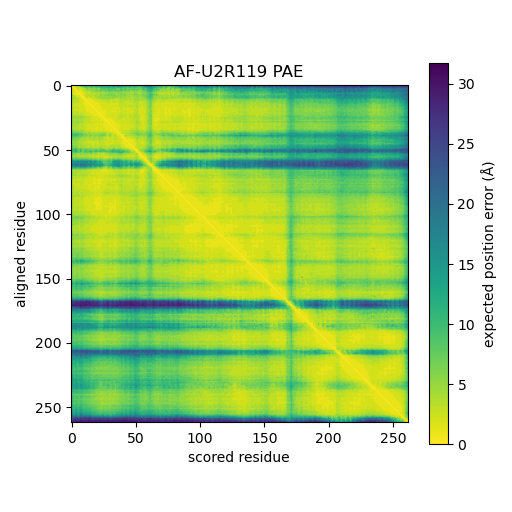.56 210 GLY A O 1
ATOM 1576 N N . GLN A 1 211 ? 27.302 -2.247 -28.913 1.00 83.50 211 GLN A N 1
ATOM 1577 C CA . GLN A 1 211 ? 26.532 -1.335 -29.774 1.00 83.50 211 GLN A CA 1
ATOM 1578 C C . GLN A 1 211 ? 25.141 -1.873 -30.149 1.00 83.50 211 GLN A C 1
ATOM 1580 O O . GLN A 1 211 ? 24.168 -1.125 -30.116 1.00 83.50 211 GLN A O 1
ATOM 1585 N N . GLU A 1 212 ? 25.017 -3.169 -30.440 1.00 86.31 212 GLU A N 1
ATOM 1586 C CA . GLU A 1 212 ? 23.731 -3.783 -30.804 1.00 86.31 212 GLU A CA 1
ATOM 1587 C C . GLU A 1 212 ? 22.718 -3.763 -29.650 1.00 86.31 212 GLU A C 1
ATOM 1589 O O . GLU A 1 212 ? 21.521 -3.573 -29.867 1.00 86.31 212 GLU A O 1
ATOM 1594 N N . ALA A 1 213 ? 23.173 -3.950 -28.406 1.00 85.69 213 ALA A N 1
ATOM 1595 C CA . ALA A 1 213 ? 22.314 -3.857 -27.227 1.00 85.69 213 ALA A CA 1
ATOM 1596 C C . ALA A 1 213 ? 21.806 -2.424 -27.019 1.00 85.69 213 ALA A C 1
ATOM 1598 O O . ALA A 1 213 ? 20.618 -2.217 -26.767 1.00 85.69 213 ALA A O 1
ATOM 1599 N N . ARG A 1 214 ? 22.680 -1.431 -27.220 1.00 85.56 214 ARG A N 1
ATOM 1600 C CA . ARG A 1 214 ? 22.319 -0.007 -27.155 1.00 85.56 214 ARG A CA 1
ATOM 1601 C C . ARG A 1 214 ? 21.295 0.375 -28.221 1.00 85.56 214 ARG A C 1
ATOM 1603 O O . ARG A 1 214 ? 20.302 1.016 -27.890 1.00 85.56 214 ARG A O 1
ATOM 1610 N N . ASP A 1 215 ? 21.488 -0.055 -29.468 1.00 89.56 215 ASP A N 1
ATOM 1611 C CA . ASP A 1 215 ? 20.560 0.246 -30.568 1.00 89.56 215 ASP A CA 1
ATOM 1612 C C . ASP A 1 215 ? 19.177 -0.401 -30.340 1.00 89.56 215 ASP A C 1
ATOM 1614 O O . ASP A 1 215 ? 18.139 0.231 -30.576 1.00 89.56 215 ASP A O 1
ATOM 1618 N N . ARG A 1 216 ? 19.136 -1.631 -29.801 1.00 90.94 216 ARG A N 1
ATOM 1619 C CA . ARG A 1 216 ? 17.882 -2.287 -29.386 1.00 90.94 216 ARG A CA 1
ATOM 1620 C C . ARG A 1 216 ? 17.181 -1.528 -28.261 1.00 90.94 216 ARG A C 1
ATOM 1622 O O . ARG A 1 216 ? 15.977 -1.290 -28.355 1.00 90.94 216 ARG A O 1
ATOM 1629 N N . ALA A 1 217 ? 17.916 -1.125 -27.225 1.00 90.12 217 ALA A N 1
ATOM 1630 C CA . ALA A 1 217 ? 17.350 -0.385 -26.102 1.00 90.12 217 ALA A CA 1
ATOM 1631 C C . ALA A 1 217 ? 16.815 0.992 -26.529 1.00 90.12 217 ALA A C 1
ATOM 1633 O O . ALA A 1 217 ? 15.700 1.360 -26.161 1.00 90.12 217 ALA A O 1
ATOM 1634 N N . LEU A 1 218 ? 17.554 1.712 -27.381 1.00 91.88 218 LEU A N 1
ATOM 1635 C CA . LEU A 1 218 ? 17.112 2.981 -27.958 1.00 91.88 218 LEU A CA 1
ATOM 1636 C C . LEU A 1 218 ? 15.808 2.810 -28.748 1.00 91.88 218 LEU A C 1
ATOM 1638 O O . LEU A 1 218 ? 14.848 3.546 -28.523 1.00 91.88 218 LEU A O 1
ATOM 1642 N N . THR A 1 219 ? 15.748 1.793 -29.612 1.00 94.44 219 THR A N 1
ATOM 1643 C CA . THR A 1 219 ? 14.544 1.473 -30.393 1.00 94.44 219 THR A CA 1
ATOM 1644 C C . THR A 1 219 ? 13.350 1.173 -29.483 1.00 94.44 219 THR A C 1
ATOM 1646 O O . THR A 1 219 ? 12.235 1.628 -29.753 1.00 94.44 219 THR A O 1
ATOM 1649 N N . ARG A 1 220 ? 13.565 0.432 -28.386 1.00 95.00 220 ARG A N 1
ATOM 1650 C CA . ARG A 1 220 ? 12.503 0.129 -27.418 1.00 95.00 220 ARG A CA 1
ATOM 1651 C C . ARG A 1 220 ? 11.988 1.394 -26.736 1.00 95.00 220 ARG A C 1
ATOM 1653 O O . ARG A 1 220 ? 10.777 1.605 -26.731 1.00 95.00 220 ARG A O 1
ATOM 1660 N N . ILE A 1 221 ? 12.876 2.268 -26.255 1.00 94.62 221 ILE A N 1
ATOM 1661 C CA . ILE A 1 221 ? 12.478 3.539 -25.628 1.00 94.62 221 ILE A CA 1
ATOM 1662 C C . ILE A 1 221 ? 11.675 4.405 -26.608 1.00 94.62 221 ILE A C 1
ATOM 1664 O O . ILE A 1 221 ? 10.610 4.910 -26.259 1.00 94.62 221 ILE A O 1
ATOM 1668 N N . GLU A 1 222 ? 12.126 4.544 -27.855 1.00 95.06 222 GLU A N 1
ATOM 1669 C CA . GLU A 1 222 ? 11.419 5.349 -28.860 1.00 95.06 222 GLU A CA 1
ATOM 1670 C C . GLU A 1 222 ? 10.028 4.794 -29.190 1.00 95.06 222 GLU A C 1
ATOM 1672 O O . GLU A 1 222 ? 9.071 5.553 -29.381 1.00 95.06 222 GLU A O 1
ATOM 1677 N N . ASN A 1 223 ? 9.888 3.467 -29.230 1.00 95.12 223 ASN A N 1
ATOM 1678 C CA . ASN A 1 223 ? 8.594 2.817 -29.393 1.00 95.12 223 ASN A CA 1
ATOM 1679 C C . ASN A 1 223 ? 7.687 3.050 -28.177 1.00 95.12 223 ASN A C 1
ATOM 1681 O O . ASN A 1 223 ? 6.528 3.426 -28.366 1.00 95.12 223 ASN A O 1
ATOM 1685 N N . ALA A 1 224 ? 8.212 2.908 -26.957 1.00 95.00 224 ALA A N 1
ATOM 1686 C CA . ALA A 1 224 ? 7.484 3.153 -25.712 1.00 95.00 224 ALA A CA 1
ATOM 1687 C C . ALA A 1 224 ? 6.957 4.597 -25.633 1.00 95.00 224 ALA A C 1
ATOM 1689 O O . ALA A 1 224 ? 5.771 4.826 -25.388 1.00 95.00 224 ALA A O 1
ATOM 1690 N N . VAL A 1 225 ? 7.803 5.582 -25.956 1.00 94.75 225 VAL A N 1
ATOM 1691 C CA . VAL A 1 225 ? 7.429 7.006 -26.019 1.00 94.75 225 VAL A CA 1
ATOM 1692 C C . VAL A 1 225 ? 6.345 7.263 -27.067 1.00 94.75 225 VAL A C 1
ATOM 1694 O O . VAL A 1 225 ? 5.415 8.043 -26.848 1.00 94.75 225 VAL A O 1
ATOM 1697 N N . ARG A 1 226 ? 6.420 6.599 -28.224 1.00 94.88 226 ARG A N 1
ATOM 1698 C CA . ARG A 1 226 ? 5.388 6.723 -29.262 1.00 94.88 226 ARG A CA 1
ATOM 1699 C C . ARG A 1 226 ? 4.050 6.136 -28.814 1.00 94.88 226 ARG A C 1
ATOM 1701 O O . ARG A 1 226 ? 3.003 6.681 -29.165 1.00 94.88 226 ARG A O 1
ATOM 1708 N N . ILE A 1 227 ? 4.075 5.034 -28.066 1.00 92.44 227 ILE A N 1
ATOM 1709 C CA . ILE A 1 227 ? 2.875 4.398 -27.512 1.00 92.44 227 ILE A CA 1
ATOM 1710 C C . ILE A 1 227 ? 2.246 5.293 -26.441 1.00 92.44 227 ILE A C 1
ATOM 1712 O O . ILE A 1 227 ? 1.037 5.524 -26.497 1.00 92.44 227 ILE A O 1
ATOM 1716 N N . SER A 1 228 ? 3.038 5.859 -25.527 1.00 93.69 228 SER A N 1
ATOM 1717 C CA . SER A 1 228 ? 2.523 6.721 -24.453 1.00 93.69 228 SER A CA 1
ATOM 1718 C C . SER A 1 228 ? 1.882 8.011 -24.970 1.00 93.69 228 SER A C 1
ATOM 1720 O O . SER A 1 228 ? 0.889 8.473 -24.420 1.00 93.69 228 SER A O 1
ATOM 1722 N N . LEU A 1 229 ? 2.352 8.548 -26.101 1.00 92.06 229 LEU A N 1
ATOM 1723 C CA . LEU A 1 229 ? 1.681 9.657 -26.792 1.00 92.06 229 LEU A CA 1
ATOM 1724 C C . LEU A 1 229 ? 0.258 9.318 -27.260 1.00 92.06 229 LEU A C 1
ATOM 1726 O O . LEU A 1 229 ? -0.591 10.202 -27.328 1.00 92.06 229 LEU A O 1
ATOM 1730 N N . ARG A 1 230 ? -0.001 8.054 -27.611 1.00 92.94 230 ARG A N 1
ATOM 1731 C CA . ARG A 1 230 ? -1.328 7.575 -28.038 1.00 92.94 230 ARG A CA 1
ATOM 1732 C C . ARG A 1 230 ? -2.186 7.114 -26.861 1.00 92.94 230 ARG A C 1
ATOM 1734 O O . ARG A 1 230 ? -3.408 7.111 -26.970 1.00 92.94 230 ARG A O 1
ATOM 1741 N N . ARG A 1 231 ? -1.550 6.711 -25.761 1.00 91.50 231 ARG A N 1
ATOM 1742 C CA . ARG A 1 231 ? -2.173 6.260 -24.512 1.00 91.50 231 ARG A CA 1
ATOM 1743 C C . ARG A 1 231 ? -1.651 7.124 -23.357 1.00 91.50 231 ARG A C 1
ATOM 1745 O O . ARG A 1 231 ? -0.767 6.680 -22.631 1.00 91.50 231 ARG A O 1
ATOM 1752 N N . PRO A 1 232 ? -2.176 8.351 -23.184 1.00 88.00 232 PRO A N 1
ATOM 1753 C CA . PRO A 1 232 ? -1.641 9.312 -22.218 1.00 88.00 232 PRO A CA 1
ATOM 1754 C C . PRO A 1 232 ? -1.964 8.972 -20.753 1.00 88.00 232 PRO A C 1
ATOM 1756 O O . PRO A 1 232 ? -1.594 9.733 -19.868 1.00 88.00 232 PRO A O 1
ATOM 1759 N N . ALA A 1 233 ? -2.664 7.867 -20.489 1.00 89.00 233 ALA A N 1
ATOM 1760 C CA . ALA A 1 233 ? -2.957 7.364 -19.154 1.00 89.00 233 ALA A CA 1
ATOM 1761 C C . ALA A 1 233 ? -2.982 5.827 -19.156 1.00 89.00 233 ALA A C 1
ATOM 1763 O O . ALA A 1 233 ? -3.459 5.213 -20.120 1.00 89.00 233 ALA A O 1
ATOM 1764 N N . GLY A 1 234 ? -2.493 5.232 -18.069 1.00 86.50 234 GLY A N 1
ATOM 1765 C CA . GLY A 1 234 ? -2.632 3.813 -17.744 1.00 86.50 234 GLY A CA 1
ATOM 1766 C C . GLY A 1 234 ? -3.250 3.610 -16.360 1.00 86.50 234 GLY A C 1
ATOM 1767 O O . GLY A 1 234 ? -4.074 4.418 -15.927 1.00 86.50 234 GLY A O 1
ATOM 1768 N N . GLU A 1 235 ? -2.871 2.535 -15.675 1.00 84.50 235 GLU A N 1
ATOM 1769 C CA . GLU A 1 235 ? -3.415 2.180 -14.356 1.00 84.50 235 GLU A CA 1
ATOM 1770 C C . GLU A 1 235 ? -3.009 3.183 -13.269 1.00 84.50 235 GLU A C 1
ATOM 1772 O O . GLU A 1 235 ? -3.823 3.506 -12.403 1.00 84.50 235 GLU A O 1
ATOM 1777 N N . GLY A 1 236 ? -1.797 3.743 -13.358 1.00 83.06 236 GLY A N 1
ATOM 1778 C CA . GLY A 1 236 ? -1.325 4.810 -12.467 1.00 83.06 236 GLY A CA 1
ATOM 1779 C C . GLY A 1 236 ? -1.822 6.213 -12.842 1.00 83.06 236 GLY A C 1
ATOM 1780 O O . GLY A 1 236 ? -1.434 7.206 -12.225 1.00 83.06 236 GLY A O 1
ATOM 1781 N N . GLY A 1 237 ? -2.668 6.326 -13.871 1.0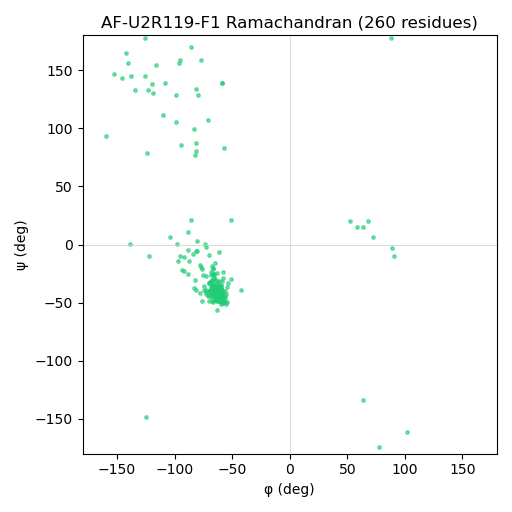0 90.06 237 GLY A N 1
ATOM 1782 C CA . GLY A 1 237 ? -3.169 7.599 -14.386 1.00 90.06 237 GLY A CA 1
ATOM 1783 C C . GLY A 1 237 ? -2.161 8.365 -15.253 1.00 90.06 237 GLY A C 1
ATOM 1784 O O . GLY A 1 237 ? -1.087 7.878 -15.602 1.00 90.06 237 GLY A O 1
ATOM 1785 N N . ALA A 1 238 ? -2.530 9.585 -15.652 1.00 91.62 238 ALA A N 1
ATOM 1786 C CA . ALA A 1 238 ? -1.748 10.377 -16.609 1.00 91.62 238 ALA A CA 1
ATOM 1787 C C . ALA A 1 238 ? -0.414 10.894 -16.045 1.00 91.62 238 ALA A C 1
ATOM 1789 O O . ALA A 1 238 ? 0.567 11.000 -16.780 1.00 91.62 238 ALA A O 1
ATOM 1790 N N . LEU A 1 239 ? -0.366 11.198 -14.743 1.00 89.81 239 LEU A N 1
ATOM 1791 C CA . LEU A 1 239 ? 0.852 11.683 -14.093 1.00 89.81 239 LEU A CA 1
ATOM 1792 C C . LEU A 1 239 ? 1.935 10.594 -14.060 1.00 89.81 239 LEU A C 1
ATOM 1794 O O . LEU A 1 239 ? 3.063 10.862 -14.454 1.00 89.81 239 LEU A O 1
ATOM 1798 N N . ALA A 1 240 ? 1.572 9.348 -13.731 1.00 89.81 240 ALA A N 1
ATOM 1799 C CA . ALA A 1 240 ? 2.508 8.222 -13.760 1.00 89.81 240 ALA A CA 1
ATOM 1800 C C . ALA A 1 240 ? 3.103 7.989 -15.160 1.00 89.81 240 ALA A C 1
ATOM 1802 O O . ALA A 1 240 ? 4.297 7.724 -15.293 1.00 89.81 240 ALA A O 1
ATOM 1803 N N . VAL A 1 241 ? 2.295 8.138 -16.219 1.00 93.38 241 VAL A N 1
ATOM 1804 C CA . VAL A 1 241 ? 2.777 8.062 -17.611 1.00 93.38 241 VAL A CA 1
ATOM 1805 C C . VAL A 1 241 ? 3.749 9.197 -17.927 1.00 93.38 241 VAL A C 1
ATOM 1807 O O . VAL A 1 241 ? 4.754 8.970 -18.604 1.00 93.38 241 VAL A O 1
ATOM 1810 N N . LEU A 1 242 ? 3.470 10.413 -17.452 1.00 92.94 242 LEU A N 1
ATOM 1811 C CA . LEU A 1 242 ? 4.353 11.559 -17.645 1.00 92.94 242 LEU A CA 1
ATOM 1812 C C . LEU A 1 242 ? 5.700 11.356 -16.939 1.00 92.94 242 LEU A C 1
ATOM 1814 O O . LEU A 1 242 ? 6.738 11.531 -17.577 1.00 92.94 242 LEU A O 1
ATOM 1818 N N . ASP A 1 243 ? 5.692 10.930 -15.678 1.00 91.25 243 ASP A N 1
ATOM 1819 C CA . ASP A 1 243 ? 6.912 10.673 -14.906 1.00 91.25 243 ASP A CA 1
ATOM 1820 C C . ASP A 1 243 ? 7.739 9.540 -15.527 1.00 91.25 243 ASP A C 1
ATOM 1822 O O . ASP A 1 243 ? 8.940 9.694 -15.768 1.00 91.25 243 ASP A O 1
ATOM 1826 N N . ALA A 1 244 ? 7.084 8.436 -15.909 1.00 92.50 244 ALA A N 1
ATOM 1827 C CA . ALA A 1 244 ? 7.730 7.329 -16.611 1.00 92.50 244 ALA A CA 1
ATOM 1828 C C . ALA A 1 244 ? 8.344 7.776 -17.947 1.00 92.50 244 ALA A C 1
ATOM 1830 O O . ALA A 1 244 ? 9.411 7.304 -18.345 1.00 92.50 244 ALA A O 1
ATOM 1831 N N . ARG A 1 245 ? 7.705 8.724 -18.641 1.00 94.81 245 ARG A N 1
ATOM 1832 C CA . ARG A 1 245 ? 8.226 9.281 -19.890 1.00 94.81 245 ARG A CA 1
ATOM 1833 C C . ARG A 1 245 ? 9.450 10.154 -19.663 1.00 94.81 245 ARG A C 1
ATOM 1835 O O . ARG A 1 245 ? 10.410 10.034 -20.420 1.00 94.81 245 ARG A O 1
ATOM 1842 N N . ILE A 1 246 ? 9.425 11.013 -18.647 1.00 93.19 246 ILE A N 1
ATOM 1843 C CA . ILE A 1 246 ? 10.582 11.831 -18.262 1.00 93.19 246 ILE A CA 1
ATOM 1844 C C . ILE A 1 246 ? 11.765 10.915 -17.937 1.00 93.19 246 ILE A C 1
ATOM 1846 O O . ILE A 1 246 ? 12.867 11.130 -18.445 1.00 93.19 246 ILE A O 1
ATOM 1850 N N . PHE A 1 247 ? 11.524 9.852 -17.167 1.00 92.19 247 PHE A N 1
ATOM 1851 C CA . PHE A 1 247 ? 12.528 8.836 -16.867 1.00 92.19 247 PHE A CA 1
ATOM 1852 C C . PHE A 1 247 ? 13.087 8.168 -18.136 1.00 92.19 247 PHE A C 1
ATOM 1854 O O . PHE A 1 247 ? 14.305 8.107 -18.316 1.00 92.19 247 PHE A O 1
ATOM 1861 N N . ALA A 1 248 ? 12.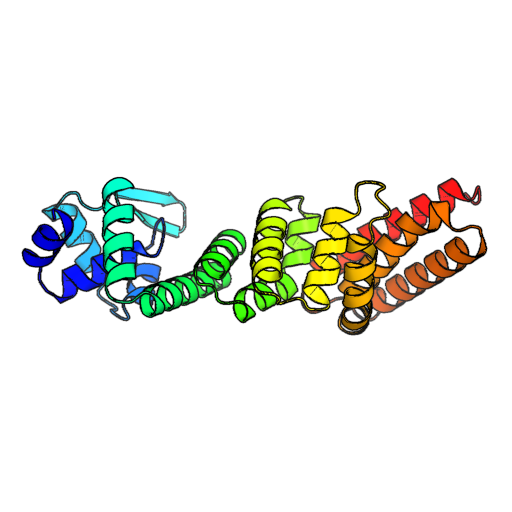221 7.716 -19.047 1.00 92.38 248 ALA A N 1
ATOM 1862 C CA . ALA A 1 248 ? 12.638 7.060 -20.284 1.00 92.38 248 ALA A CA 1
ATOM 1863 C C . ALA A 1 248 ? 13.452 7.990 -21.206 1.00 92.38 248 ALA A C 1
ATOM 1865 O O . ALA A 1 248 ? 14.465 7.572 -21.769 1.00 92.38 248 ALA A O 1
ATOM 1866 N N . GLU A 1 249 ? 13.066 9.264 -21.332 1.00 93.50 249 GLU A N 1
ATOM 1867 C CA . GLU A 1 249 ? 13.823 10.251 -22.116 1.00 93.50 249 GLU A CA 1
ATOM 1868 C C . GLU A 1 249 ? 15.172 10.588 -21.466 1.00 93.50 249 GLU A C 1
ATOM 1870 O O . GLU A 1 249 ? 16.172 10.736 -22.170 1.00 93.50 249 GLU A O 1
ATOM 1875 N N . ALA A 1 250 ? 15.250 10.636 -20.132 1.00 90.31 250 ALA A N 1
ATOM 1876 C CA . ALA A 1 250 ? 16.521 10.790 -19.427 1.00 90.31 250 ALA A CA 1
ATOM 1877 C C . ALA A 1 250 ? 17.452 9.584 -19.663 1.00 90.31 250 ALA A C 1
ATOM 1879 O O . ALA A 1 250 ? 18.645 9.761 -19.932 1.00 90.31 250 ALA A O 1
ATOM 1880 N N . ALA A 1 251 ? 16.913 8.360 -19.636 1.00 89.44 251 ALA A N 1
ATOM 1881 C CA . ALA A 1 251 ? 17.658 7.149 -19.976 1.00 89.44 251 ALA A CA 1
ATOM 1882 C C . ALA A 1 251 ? 18.150 7.172 -21.434 1.00 89.44 251 ALA A C 1
ATOM 1884 O O . ALA A 1 251 ? 19.320 6.883 -21.701 1.00 89.44 251 ALA A O 1
ATOM 1885 N N . ARG A 1 252 ? 17.295 7.595 -22.373 1.00 91.25 252 ARG A N 1
ATOM 1886 C CA . ARG A 1 252 ? 17.640 7.775 -23.791 1.00 91.25 252 ARG A CA 1
ATOM 1887 C C . ARG A 1 252 ? 18.744 8.807 -23.995 1.00 91.25 252 ARG A C 1
ATOM 1889 O O . ARG A 1 252 ? 19.709 8.527 -24.702 1.00 91.25 252 ARG A O 1
ATOM 1896 N N . ALA A 1 253 ? 18.643 9.970 -23.357 1.00 89.81 253 ALA A N 1
ATOM 1897 C CA . ALA A 1 253 ? 19.683 10.993 -23.404 1.00 89.81 253 ALA A CA 1
ATOM 1898 C C . ALA A 1 253 ? 21.017 10.470 -22.844 1.00 89.81 253 ALA A C 1
ATOM 1900 O O . ALA A 1 253 ? 22.060 10.668 -23.464 1.00 89.81 253 ALA A O 1
ATOM 1901 N N . SER A 1 254 ? 20.990 9.741 -21.721 1.00 86.06 254 SER A N 1
ATOM 1902 C CA . SER A 1 254 ? 22.183 9.103 -21.144 1.00 86.06 254 SER A CA 1
ATOM 1903 C C . SER A 1 254 ? 22.838 8.116 -22.121 1.00 86.06 254 SER A C 1
ATOM 1905 O O . SER A 1 254 ? 24.057 8.145 -22.295 1.00 86.06 254 SER A O 1
ATOM 1907 N N . LEU A 1 255 ? 22.042 7.288 -22.806 1.00 86.06 255 LEU A N 1
ATOM 1908 C CA . LEU A 1 255 ? 22.522 6.372 -23.845 1.00 86.06 255 LEU A CA 1
ATOM 1909 C C . LEU A 1 255 ? 23.173 7.108 -25.025 1.00 86.06 255 LEU A C 1
ATOM 1911 O O . LEU A 1 255 ? 24.270 6.741 -25.452 1.00 86.06 255 LEU A O 1
ATOM 1915 N N . LEU A 1 256 ? 22.522 8.155 -25.540 1.00 86.44 256 LEU A N 1
ATOM 1916 C CA . LEU A 1 256 ? 23.018 8.932 -26.680 1.00 86.44 256 LEU A CA 1
ATOM 1917 C C . LEU A 1 256 ? 24.340 9.632 -26.354 1.00 86.44 256 LEU A C 1
ATOM 1919 O O . LEU A 1 256 ? 25.312 9.469 -27.096 1.00 86.44 256 LEU A O 1
ATOM 1923 N N . LEU A 1 257 ? 24.420 10.298 -25.196 1.00 83.50 257 LEU A N 1
ATOM 1924 C CA . LEU A 1 257 ? 25.641 10.958 -24.724 1.00 83.50 257 LEU A CA 1
ATOM 1925 C C . LEU A 1 257 ? 26.827 9.988 -24.632 1.00 83.50 257 LEU A C 1
ATOM 1927 O O . LEU A 1 257 ? 27.941 10.333 -25.020 1.00 83.50 257 LEU A O 1
ATOM 1931 N N . ARG A 1 258 ? 26.595 8.754 -24.168 1.00 75.25 258 ARG A N 1
ATOM 1932 C CA . ARG A 1 258 ? 27.643 7.722 -24.055 1.00 75.25 258 ARG A CA 1
ATOM 1933 C C . ARG A 1 258 ? 28.006 7.070 -25.391 1.00 75.25 258 ARG A C 1
ATOM 1935 O O . ARG A 1 258 ? 29.082 6.489 -25.509 1.00 75.25 258 ARG A O 1
ATOM 1942 N N . SER A 1 259 ? 27.139 7.170 -26.398 1.00 69.81 259 SER A N 1
ATOM 1943 C CA . SER A 1 259 ? 27.379 6.642 -27.749 1.00 69.81 259 SER A CA 1
ATOM 1944 C C . SER A 1 259 ? 28.180 7.587 -28.658 1.00 69.81 259 SER A C 1
ATOM 1946 O O . SER A 1 259 ? 28.553 7.196 -29.762 1.00 69.81 259 SER A O 1
ATOM 1948 N N . GLY A 1 260 ? 28.440 8.828 -28.225 1.00 63.44 260 GLY A N 1
ATOM 1949 C CA . GLY A 1 260 ? 29.111 9.848 -29.043 1.00 63.44 260 GLY A CA 1
ATOM 1950 C C . GLY A 1 260 ? 28.250 10.413 -30.182 1.00 63.44 260 GLY A C 1
ATOM 1951 O O . GLY A 1 260 ? 28.749 11.189 -30.993 1.00 63.44 260 GLY A O 1
ATOM 1952 N N . ARG A 1 261 ? 26.964 10.042 -30.249 1.00 55.38 261 ARG A N 1
ATOM 1953 C CA . ARG A 1 261 ? 25.945 10.661 -31.105 1.00 55.38 261 ARG A CA 1
ATOM 1954 C C . ARG A 1 261 ? 25.209 11.727 -30.286 1.00 55.38 261 ARG A C 1
ATOM 1956 O O . ARG A 1 261 ? 24.191 11.423 -29.668 1.00 55.38 261 ARG A O 1
ATOM 1963 N N . ALA A 1 262 ? 25.759 12.938 -30.239 1.00 47.31 262 ALA A N 1
ATOM 1964 C CA . ALA A 1 262 ? 25.069 14.138 -29.760 1.00 47.31 262 ALA A CA 1
ATOM 1965 C C . ALA A 1 262 ? 24.721 15.033 -30.952 1.00 47.31 262 ALA A C 1
ATOM 1967 O O . ALA A 1 262 ? 25.574 15.130 -31.865 1.00 47.31 262 ALA A O 1
#

Foldseek 3Di:
DVLVVVLVVDDVLLSVLLLQCLLAQKDDLVLSCQSSVNNCSVVSVVCCCVPPVQWDWDAPDPVGIMIGGDPVSSVVSPVVSCVVPVLSSLVSLQSVLVVCVVVVNLLSNLVSNLVSLPLVSNLLSLQQCVLVCVLVVNLVSLVVSLVSCVVVVHDALSSLLSVLLSVQPDPDPDPSNVVSLVRVVVVLVQWLLSQLSSLLSQLLNLLPVDDVSNVVSLVSNVVSLVVCVVVCAGSNGNVSSVSSNVSSVVSNVVSCVSVVND

Solvent-accessible surface area (backbone atoms only — not comparable to full-atom values): 13648 Å² total; per-residue (Å²): 113,69,66,65,52,56,44,67,74,42,56,71,69,58,34,49,46,54,40,51,58,32,60,45,82,60,42,37,49,68,55,45,15,66,64,63,75,34,87,64,36,45,63,53,51,52,50,45,28,79,74,64,72,54,44,46,80,43,87,48,67,96,85,38,64,26,36,27,56,50,68,71,57,30,55,51,36,40,52,50,37,43,71,76,39,50,63,59,46,21,50,43,16,41,53,50,12,50,53,28,45,76,72,65,39,53,67,62,11,46,54,27,15,55,73,23,69,39,61,69,56,39,50,52,48,42,56,41,44,36,66,50,35,47,74,74,63,56,43,61,70,56,50,55,47,51,50,60,29,54,80,67,73,54,79,46,24,58,54,14,41,52,51,28,61,74,56,56,88,49,94,66,93,38,75,66,45,55,53,17,47,64,35,18,59,70,33,22,79,76,26,44,30,44,29,16,42,52,25,18,54,51,26,63,56,24,78,80,64,48,71,71,44,38,54,52,25,51,52,43,34,56,50,28,56,57,48,27,74,76,40,60,51,42,78,48,33,44,64,35,30,49,52,22,43,54,50,21,51,52,24,47,49,55,47,31,62,74,66,74,61,123

Organism: NCBI:txid1358026

Mean predicted aligned error: 6.77 Å

pLDDT: mean 87.27, std 9.65, range [44.59, 97.19]

Secondary structure (DSSP, 8-state):
-HHHHHHHHS-HHHHHHHHHHTTSSSB-HHHHHHHHT-TTHHHHHHHHHHHHS-EEEEE-GGG-EEEEE-HHHHHHHHHHHHHHHHHHHHHHHHHHHHHHHHTT-HHHHHHHHHHTT-HHHHHHHHHHHHHHHHHTT--HHHHHHHHHHHTTT---HHHHHHHHHHHTTS----HHHHHHHHHHHHHHTT-HHHHHHHHHHHHHHGGGS-HHHHHHHHHHHHHHHHHHHH---BTTHHHHHHHHHHHHHHHHHHHHHHHT--

Nearest PDB structures (foldseek):
  8bob-assembly1_D  TM=9.043E-01  e=2.052E-03  Escherichia coli
  8rw5-assembly1_B  TM=5.324E-01  e=7.014E-01  Myxococcus xanthus
  3e4b-assembly4_D  TM=2.949E-01  e=8.779E-01  Pseudomonas fluorescens
  7ula-assembly1_B  TM=3.307E-01  e=1.573E+00  Pseudomonas putida
  3e4b-assembly2_B  TM=2.211E-01  e=1.645E+00  Pseudomonas fluorescens

Radius of gyration: 23.31 Å; Cα contacts (8 Å, |Δi|>4): 344; chains: 1; bounding box: 52×36×65 Å

InterPro domains:
  IPR059106 MalT-like, winged helix domain [PF25873] (6-88)

Sequence (262 aa):
YFVGALLGTLDPAEADLLLSLSAVPSFSVGLAAELTGCPDAGTTVERLRDGNDLLQRIDGGDEGCEYRFDESLRRTLLTELSRRDARRLDDLRRTAARWHLESGDVHGGLALAVASRSTDLVEEILRRYGLGMVFSGDTAPVRDALAALEDRGVMSGTTGLLAALVTSPTRFDSVRTDHFLALAEDEAARSPESELVLAGILGLRADGEGQEARDRALTRIENAVRISLRRPAGEGGALAVLDARIFAEAARASLLLRSGRA